Protein AF-A0A3L7TMA6-F1 (afdb_monomer)

Foldseek 3Di:
DDWDFLVRCVVPKDKPPADDQDDDPPFATFHGDGRWGFWFWAQKKWWFDQPQQDVVPVRGDDPDLQDHASSRTDIGGCVVVVHQKDKHAEQTKMKTWTPMKIFAAQQKKKDKAWDPVCVVQQKGWDFDIQKHRAITTGIIIIGRNHNGIDIDGGPGGTIIIIMDGHPDGDPATCVNVVHPCGHPDGRAGRDDPPGDGHDDPDDPDPPPPPPPPDDDDDDDDDDDDDDDDDDD

Structure (mmCIF, N/CA/C/O backbone):
data_AF-A0A3L7TMA6-F1
#
_entry.id   AF-A0A3L7TMA6-F1
#
loop_
_atom_site.group_PDB
_atom_site.id
_atom_site.type_symbol
_atom_site.label_atom_id
_atom_site.label_alt_id
_atom_site.label_comp_id
_atom_site.label_asym_id
_atom_site.label_entity_id
_atom_site.label_seq_id
_atom_site.pdbx_PDB_ins_code
_atom_site.Cartn_x
_atom_site.Cartn_y
_atom_site.Cartn_z
_atom_site.occupancy
_atom_site.B_iso_or_equiv
_atom_site.auth_seq_id
_atom_site.auth_comp_id
_atom_site.auth_asym_id
_atom_site.auth_atom_id
_atom_site.pdbx_PDB_model_num
ATOM 1 N N . MET A 1 1 ? 3.787 7.617 -22.048 1.00 66.31 1 MET A N 1
ATOM 2 C CA . MET A 1 1 ? 3.755 6.591 -20.988 1.00 66.31 1 MET A CA 1
ATOM 3 C C . MET A 1 1 ? 2.336 6.046 -20.910 1.00 66.31 1 MET A C 1
ATOM 5 O O . MET A 1 1 ? 1.486 6.721 -20.337 1.00 66.31 1 MET A O 1
ATOM 9 N N . PRO A 1 2 ? 2.026 4.934 -21.595 1.00 88.62 2 PRO A N 1
ATOM 10 C CA . PRO A 1 2 ? 0.697 4.343 -21.510 1.00 88.62 2 PRO A CA 1
ATOM 11 C C . PRO A 1 2 ? 0.470 3.745 -20.114 1.00 88.62 2 PRO A C 1
ATOM 13 O O . PRO A 1 2 ? 1.376 3.152 -19.524 1.00 88.62 2 PRO A O 1
ATOM 16 N N . VAL A 1 3 ? -0.740 3.932 -19.590 1.00 97.19 3 VAL A N 1
ATOM 17 C CA . VAL A 1 3 ? -1.237 3.237 -18.395 1.00 97.19 3 VAL A CA 1
ATOM 18 C C . VAL A 1 3 ? -1.652 1.829 -18.814 1.00 97.19 3 VAL A C 1
ATOM 20 O O . VAL A 1 3 ? -2.286 1.682 -19.859 1.00 97.19 3 VAL A O 1
ATOM 23 N N . LEU A 1 4 ? -1.295 0.808 -18.033 1.00 98.38 4 LEU A N 1
ATOM 24 C CA . LEU A 1 4 ? -1.685 -0.567 -18.352 1.00 98.38 4 LEU A CA 1
ATOM 25 C C . LEU A 1 4 ? -3.189 -0.789 -18.150 1.00 98.38 4 LEU A C 1
ATOM 27 O O . LEU A 1 4 ? -3.741 -0.401 -17.119 1.00 98.38 4 LEU A O 1
ATOM 31 N N . SER A 1 5 ? -3.834 -1.451 -19.112 1.00 98.06 5 SER A N 1
ATOM 32 C CA . SER A 1 5 ? -5.200 -1.966 -18.961 1.00 98.06 5 SER A CA 1
ATOM 33 C C . SER A 1 5 ? -5.248 -3.200 -18.058 1.00 98.06 5 SER A C 1
ATOM 35 O O . SER A 1 5 ? -4.233 -3.846 -17.798 1.00 98.06 5 SER A O 1
ATOM 37 N N . ASP A 1 6 ? -6.445 -3.581 -17.627 1.00 97.81 6 ASP A N 1
ATOM 38 C CA . ASP A 1 6 ? -6.714 -4.825 -16.902 1.00 97.81 6 ASP A CA 1
ATOM 39 C C . ASP A 1 6 ? -6.114 -6.079 -17.567 1.00 97.81 6 ASP A C 1
ATOM 41 O O . ASP A 1 6 ? -5.521 -6.913 -16.880 1.00 97.81 6 ASP A O 1
ATOM 45 N N . THR A 1 7 ? -6.223 -6.208 -18.892 1.00 97.69 7 THR A N 1
ATOM 46 C CA . THR A 1 7 ? -5.616 -7.305 -19.664 1.00 97.69 7 THR A CA 1
ATOM 47 C C . THR A 1 7 ? -4.092 -7.286 -19.578 1.00 97.69 7 THR A C 1
ATOM 49 O O . THR A 1 7 ? -3.483 -8.298 -19.243 1.00 97.69 7 THR A O 1
ATOM 52 N N . GLN A 1 8 ? -3.474 -6.120 -19.771 1.00 97.94 8 GLN A N 1
ATOM 53 C CA . GLN A 1 8 ? -2.023 -5.964 -19.674 1.00 97.94 8 GLN A CA 1
ATOM 54 C C . GLN A 1 8 ? -1.510 -6.205 -18.252 1.00 97.94 8 GLN A C 1
ATOM 56 O O . GLN A 1 8 ? -0.442 -6.783 -18.086 1.00 97.94 8 GLN A O 1
ATOM 61 N N . ILE A 1 9 ? -2.256 -5.801 -17.220 1.00 98.44 9 ILE A N 1
ATOM 62 C CA . ILE A 1 9 ? -1.895 -6.065 -15.820 1.00 98.44 9 ILE A CA 1
ATOM 63 C C . ILE A 1 9 ? -1.846 -7.574 -15.565 1.00 98.44 9 ILE A C 1
ATOM 65 O O . ILE A 1 9 ? -0.882 -8.048 -14.973 1.00 98.44 9 ILE A O 1
ATOM 69 N N . ARG A 1 10 ? -2.843 -8.331 -16.044 1.00 97.81 10 ARG A N 1
ATOM 70 C CA . ARG A 1 10 ? -2.888 -9.800 -15.902 1.00 97.81 10 ARG A CA 1
ATOM 71 C C . ARG A 1 10 ? -1.720 -10.501 -16.594 1.00 97.81 10 ARG A C 1
ATOM 73 O O . ARG A 1 10 ? -1.266 -11.530 -16.111 1.00 97.81 10 ARG A O 1
ATOM 80 N N . GLU A 1 11 ? -1.291 -9.977 -17.736 1.00 97.69 11 GLU A N 1
ATOM 81 C CA . GLU A 1 11 ? -0.252 -10.588 -18.567 1.00 97.69 11 GLU A CA 1
ATOM 82 C C . GLU A 1 11 ? 1.164 -10.206 -18.126 1.00 97.69 11 GLU A C 1
ATOM 84 O O . GLU A 1 11 ? 2.067 -11.040 -18.166 1.00 97.69 11 GLU A O 1
ATOM 89 N N . LEU A 1 12 ? 1.372 -8.944 -17.740 1.00 97.69 12 LEU A N 1
ATOM 90 C CA . LEU A 1 12 ? 2.706 -8.369 -17.565 1.00 97.69 12 LEU A CA 1
ATOM 91 C C . LEU A 1 12 ? 3.129 -8.256 -16.102 1.00 97.69 12 LEU A C 1
ATOM 93 O O . LEU A 1 12 ? 4.324 -8.307 -15.821 1.00 97.69 12 LEU A O 1
ATOM 97 N N . VAL A 1 13 ? 2.189 -8.063 -15.173 1.00 98.19 13 VAL A N 1
ATOM 98 C CA . VAL A 1 13 ? 2.512 -7.802 -13.765 1.00 98.19 13 VAL A CA 1
ATOM 99 C C . VAL A 1 13 ? 2.236 -9.046 -12.937 1.00 98.19 13 VAL A C 1
ATOM 101 O O . VAL A 1 13 ? 1.105 -9.519 -12.846 1.00 98.19 13 VAL A O 1
ATOM 104 N N . HIS A 1 14 ? 3.270 -9.556 -12.276 1.00 98.19 14 HIS A N 1
ATOM 105 C CA . HIS A 1 14 ? 3.107 -10.674 -11.360 1.00 98.19 14 HIS A CA 1
ATOM 106 C C . HIS A 1 14 ? 2.600 -10.165 -10.005 1.00 98.19 14 HIS A C 1
ATOM 108 O O . HIS A 1 14 ? 3.276 -9.381 -9.336 1.00 98.19 14 HIS A O 1
ATOM 114 N N . ILE A 1 15 ? 1.398 -10.597 -9.621 1.00 98.38 15 ILE A N 1
ATOM 115 C CA . ILE A 1 15 ? 0.745 -10.255 -8.354 1.00 98.38 15 ILE A CA 1
ATOM 116 C C . ILE A 1 15 ? 0.245 -11.551 -7.722 1.00 98.38 15 ILE A C 1
ATOM 118 O O . ILE A 1 15 ? -0.531 -12.274 -8.347 1.00 98.38 15 ILE A O 1
ATOM 122 N N . GLU A 1 16 ? 0.647 -11.834 -6.486 1.00 97.62 16 GLU A N 1
ATOM 123 C CA . GLU A 1 16 ? 0.273 -13.062 -5.786 1.00 97.62 16 GLU A CA 1
ATOM 124 C C . GLU A 1 16 ? -0.195 -12.780 -4.348 1.00 97.62 16 GLU A C 1
ATOM 126 O O . GLU A 1 16 ? 0.561 -12.211 -3.566 1.00 97.62 16 GLU A O 1
ATOM 131 N N . PRO A 1 17 ? -1.418 -13.183 -3.954 1.00 97.81 17 PRO A N 1
ATOM 132 C CA . PRO A 1 17 ? -2.457 -13.787 -4.791 1.00 97.81 17 PRO A CA 1
ATOM 133 C C . PRO A 1 17 ? -3.155 -12.758 -5.699 1.00 97.81 17 PRO A C 1
ATOM 135 O O . PRO A 1 17 ? -3.597 -11.705 -5.234 1.00 97.81 17 PRO A O 1
ATOM 138 N N . PHE A 1 18 ? -3.333 -13.098 -6.981 1.00 98.25 18 PHE A N 1
ATOM 139 C CA . PHE A 1 18 ? -4.094 -12.283 -7.931 1.00 98.25 18 PHE A CA 1
ATOM 140 C C . PHE A 1 18 ? -5.603 -12.413 -7.682 1.00 98.25 18 PHE A C 1
ATOM 142 O O . PHE A 1 18 ? -6.144 -13.519 -7.657 1.00 98.25 18 PHE A O 1
ATOM 149 N N . ALA A 1 19 ? -6.311 -11.292 -7.558 1.00 97.69 19 ALA A N 1
ATOM 150 C CA . ALA A 1 19 ? -7.757 -11.259 -7.362 1.00 97.69 19 ALA A CA 1
ATOM 151 C C . ALA A 1 19 ? -8.486 -10.633 -8.560 1.00 97.69 19 ALA A C 1
ATOM 153 O O . ALA A 1 19 ? -8.136 -9.554 -9.047 1.00 97.69 19 ALA A O 1
ATOM 154 N N . ALA A 1 20 ? -9.566 -11.281 -8.998 1.00 96.12 20 ALA A N 1
ATOM 155 C CA . ALA A 1 20 ? -10.541 -10.660 -9.885 1.00 96.12 20 ALA A CA 1
ATOM 156 C C . ALA A 1 20 ? -11.369 -9.607 -9.125 1.00 96.12 20 ALA A C 1
ATOM 158 O O . ALA A 1 20 ? -11.636 -9.748 -7.925 1.00 96.12 20 ALA A O 1
ATOM 159 N N . ASN A 1 21 ? -11.802 -8.558 -9.825 1.00 92.38 21 ASN A N 1
ATOM 160 C CA . ASN A 1 21 ? -12.712 -7.556 -9.273 1.00 92.38 21 ASN A CA 1
ATOM 161 C C . ASN A 1 21 ? -14.160 -8.055 -9.329 1.00 92.38 21 ASN A C 1
ATOM 163 O O . ASN A 1 21 ? -14.943 -7.719 -10.216 1.00 92.38 21 ASN A O 1
ATOM 167 N N . GLU A 1 22 ? -14.482 -8.914 -8.371 1.00 91.56 22 GLU A N 1
ATOM 168 C CA . GLU A 1 22 ? -15.816 -9.457 -8.160 1.00 91.56 22 GLU A CA 1
ATOM 169 C C . GLU A 1 22 ? -16.553 -8.646 -7.094 1.00 91.56 22 GLU A C 1
ATOM 171 O O . GLU A 1 22 ? -15.964 -8.172 -6.117 1.00 91.56 22 GLU A O 1
ATOM 176 N N . LYS A 1 23 ? -17.873 -8.503 -7.257 1.00 87.94 23 LYS A N 1
ATOM 177 C CA . LYS A 1 23 ? -18.708 -7.849 -6.248 1.00 87.94 23 LYS A CA 1
ATOM 178 C C . LYS A 1 23 ? -18.781 -8.724 -5.002 1.00 87.94 23 LYS A C 1
ATOM 180 O O . LYS A 1 23 ? -19.274 -9.845 -5.057 1.00 87.94 23 LYS A O 1
ATOM 185 N N . ARG A 1 24 ? -18.353 -8.165 -3.873 1.00 94.38 24 ARG A N 1
ATOM 186 C CA . ARG A 1 24 ? -18.413 -8.792 -2.550 1.00 94.38 24 ARG A CA 1
ATOM 187 C C . ARG A 1 24 ? -19.283 -7.910 -1.654 1.00 94.38 24 ARG A C 1
ATOM 189 O O . ARG A 1 24 ? -18.785 -6.905 -1.149 1.00 94.38 24 ARG A O 1
ATOM 196 N N . PRO A 1 25 ? -20.597 -8.185 -1.537 1.00 93.69 25 PRO A N 1
ATOM 197 C CA . PRO A 1 25 ? -21.487 -7.379 -0.707 1.00 93.69 25 PRO A CA 1
ATOM 198 C C . PRO A 1 25 ? -20.953 -7.268 0.725 1.00 93.69 25 PRO A C 1
ATOM 200 O O . PRO A 1 25 ? -20.625 -8.277 1.337 1.00 93.69 25 PRO A O 1
ATOM 203 N N . GLY A 1 26 ? -20.863 -6.041 1.241 1.00 94.69 26 GLY A N 1
ATOM 204 C CA . GLY A 1 26 ? -20.372 -5.767 2.594 1.00 94.69 26 GLY A CA 1
ATOM 205 C C . GLY A 1 26 ? -18.863 -5.532 2.725 1.00 94.69 26 GLY A C 1
ATOM 206 O O . GLY A 1 26 ? -18.461 -5.057 3.776 1.00 94.69 26 GLY A O 1
ATOM 207 N N . ALA A 1 27 ? -18.060 -5.774 1.682 1.00 96.19 27 ALA A N 1
ATOM 208 C CA . ALA A 1 27 ? -16.611 -5.554 1.709 1.00 96.19 27 ALA A CA 1
ATOM 209 C C . ALA A 1 27 ? -16.177 -4.392 0.801 1.00 96.19 27 ALA A C 1
ATOM 211 O O . ALA A 1 27 ? -16.765 -4.144 -0.262 1.00 96.19 27 ALA A O 1
ATOM 212 N N . VAL A 1 28 ? -15.101 -3.701 1.176 1.00 96.75 28 VAL A N 1
ATOM 213 C CA . VAL A 1 28 ? -14.442 -2.712 0.319 1.00 96.75 28 VAL A CA 1
ATOM 214 C C . VAL A 1 28 ? -13.771 -3.427 -0.862 1.00 96.75 28 VAL A C 1
ATOM 216 O O . VAL A 1 28 ? -12.990 -4.364 -0.690 1.00 96.75 28 VAL A O 1
ATOM 219 N N . SER A 1 29 ? -14.086 -2.986 -2.087 1.00 97.00 29 SER A N 1
ATOM 220 C CA . SER A 1 29 ? -13.698 -3.673 -3.329 1.00 97.00 29 SER A CA 1
ATOM 221 C C . SER A 1 29 ? -12.185 -3.846 -3.486 1.00 97.00 29 SER A C 1
ATOM 223 O O . SER A 1 29 ? -11.419 -2.939 -3.165 1.00 97.00 29 SER A O 1
ATOM 225 N N . PHE A 1 30 ? -11.764 -4.975 -4.055 1.00 98.00 30 PHE A N 1
ATOM 226 C CA . PHE A 1 30 ? -10.366 -5.271 -4.368 1.00 98.00 30 PHE A CA 1
ATOM 227 C C . PHE A 1 30 ? -10.226 -6.137 -5.627 1.00 98.00 30 PHE A C 1
ATOM 229 O O . PHE A 1 30 ? -11.202 -6.761 -6.064 1.00 98.00 30 PHE A O 1
ATOM 236 N N . GLY A 1 31 ? -9.004 -6.221 -6.156 1.00 98.25 31 GLY A N 1
ATOM 237 C CA . GLY A 1 31 ? -8.653 -6.939 -7.377 1.00 98.25 31 GLY A CA 1
ATOM 238 C C . GLY A 1 31 ? -8.482 -6.031 -8.597 1.00 98.25 31 GLY A C 1
ATOM 239 O O . GLY A 1 31 ? -8.524 -4.803 -8.511 1.00 98.25 31 GLY A O 1
ATOM 240 N N . VAL A 1 32 ? -8.272 -6.647 -9.758 1.00 98.12 32 VAL A N 1
ATOM 241 C CA . VAL A 1 32 ? -7.985 -5.927 -11.009 1.00 98.12 32 VAL A CA 1
ATOM 242 C C . VAL A 1 32 ? -9.180 -5.114 -11.532 1.00 98.12 32 VAL A C 1
ATOM 244 O O . VAL A 1 32 ? -10.247 -5.645 -11.831 1.00 98.12 32 VAL A O 1
ATOM 247 N N . SER A 1 33 ? -8.984 -3.808 -11.669 1.00 95.44 33 SER A N 1
ATOM 248 C CA . SER A 1 33 ? -9.897 -2.839 -12.285 1.00 95.44 33 SER A CA 1
ATOM 249 C C . SER A 1 33 ? -9.447 -2.492 -13.711 1.00 95.44 33 SER A C 1
ATOM 251 O O . SER A 1 33 ? -8.374 -2.911 -14.133 1.00 95.44 33 SER A O 1
ATOM 253 N N . SER A 1 34 ? -10.225 -1.683 -14.438 1.00 96.25 34 SER A N 1
ATOM 254 C CA . SER A 1 34 ? -9.976 -1.358 -15.853 1.00 96.25 34 SER A CA 1
ATOM 255 C C . SER A 1 34 ? -8.561 -0.852 -16.177 1.00 96.25 34 SER A C 1
ATOM 257 O O . SER A 1 34 ? -8.060 -1.163 -17.251 1.00 96.25 34 SER A O 1
ATOM 259 N N . TYR A 1 35 ? -7.929 -0.084 -15.279 1.00 97.25 35 TYR A N 1
ATOM 260 C CA . TYR A 1 35 ? -6.594 0.515 -15.480 1.00 97.25 35 TYR A CA 1
ATOM 261 C C . TYR A 1 35 ? -5.741 0.515 -14.201 1.00 97.25 35 TYR A C 1
ATOM 263 O O . TYR A 1 35 ? -4.924 1.406 -13.964 1.00 97.25 35 TYR A O 1
ATOM 271 N N . GLY A 1 36 ? -5.967 -0.460 -13.326 1.00 97.62 36 GLY A N 1
ATOM 272 C CA . GLY A 1 36 ? -5.253 -0.542 -12.058 1.00 97.62 36 GLY A CA 1
ATOM 273 C C . GLY A 1 36 ? -5.639 -1.772 -11.261 1.00 97.62 36 GLY A C 1
ATOM 274 O O . GLY A 1 36 ? -6.588 -2.472 -11.607 1.00 97.62 36 GLY A O 1
ATOM 275 N N . TYR A 1 37 ? -4.933 -2.030 -10.172 1.00 98.56 37 TYR A N 1
ATOM 276 C CA . TYR A 1 37 ? -5.175 -3.175 -9.304 1.00 98.56 37 TYR A CA 1
ATOM 277 C C . TYR A 1 37 ? -5.425 -2.709 -7.873 1.00 98.56 37 TYR A C 1
ATOM 279 O O . TYR A 1 37 ? -4.556 -2.099 -7.255 1.00 98.56 37 TYR A O 1
ATOM 287 N N . ASP A 1 38 ? -6.607 -2.996 -7.336 1.00 98.31 38 ASP A N 1
ATOM 288 C CA . ASP A 1 38 ? -6.944 -2.676 -5.954 1.00 98.31 38 ASP A CA 1
ATOM 289 C C . ASP A 1 38 ? -6.317 -3.721 -5.013 1.00 98.31 38 ASP A C 1
ATOM 291 O O . ASP A 1 38 ? -6.750 -4.876 -4.988 1.00 98.31 38 ASP A O 1
ATOM 295 N N . VAL A 1 39 ? -5.314 -3.317 -4.232 1.00 98.25 39 VAL A N 1
ATOM 296 C CA . VAL A 1 39 ? -4.638 -4.175 -3.245 1.00 98.25 39 VAL A CA 1
ATOM 297 C C . VAL A 1 39 ? -5.413 -4.233 -1.934 1.00 98.25 39 VAL A C 1
ATOM 299 O O . VAL A 1 39 ? -6.112 -3.279 -1.564 1.00 98.25 39 VAL A O 1
ATOM 302 N N . ARG A 1 40 ? -5.264 -5.340 -1.207 1.00 98.25 40 ARG A N 1
ATOM 303 C CA . ARG A 1 40 ? -5.821 -5.511 0.137 1.00 98.25 40 ARG A CA 1
ATOM 304 C C . ARG A 1 40 ? -4.791 -5.179 1.199 1.00 98.25 40 ARG A C 1
ATOM 306 O O . ARG A 1 40 ? -3.602 -5.396 0.988 1.00 98.25 40 ARG A O 1
ATOM 313 N N . VAL A 1 41 ? -5.249 -4.729 2.361 1.00 98.12 41 VAL A N 1
ATOM 314 C CA . VAL A 1 41 ? -4.396 -4.625 3.553 1.00 98.12 41 VAL A CA 1
ATOM 315 C C . VAL A 1 41 ? -4.355 -5.963 4.297 1.00 98.12 41 VAL A C 1
ATOM 317 O O . VAL A 1 41 ? -5.374 -6.640 4.417 1.00 98.12 41 VAL A O 1
ATOM 320 N N . GLY A 1 42 ? -3.177 -6.369 4.762 1.00 97.50 42 GLY A N 1
ATOM 321 C CA . GLY A 1 42 ? -2.960 -7.586 5.540 1.00 97.50 42 GLY A CA 1
ATOM 322 C C . GLY A 1 42 ? -3.523 -7.505 6.961 1.00 97.50 42 GLY A C 1
ATOM 323 O O . GLY A 1 42 ? -4.216 -6.559 7.333 1.00 97.50 42 GLY A O 1
ATOM 324 N N . THR A 1 43 ? -3.230 -8.522 7.773 1.00 97.56 43 THR A N 1
ATOM 325 C CA . THR A 1 43 ? -3.805 -8.651 9.121 1.00 97.56 43 THR A CA 1
ATOM 326 C C . THR A 1 43 ? -2.984 -7.981 10.218 1.00 97.56 43 THR A C 1
ATOM 328 O O . THR A 1 43 ? -3.542 -7.675 11.275 1.00 97.56 43 THR A O 1
ATOM 331 N N . LYS A 1 44 ? -1.685 -7.755 9.973 1.00 96.94 44 LYS A N 1
ATOM 332 C CA . LYS A 1 44 ? -0.732 -7.175 10.924 1.00 96.94 44 LYS A CA 1
ATOM 333 C C . LYS A 1 44 ? -0.621 -5.665 10.721 1.00 96.94 44 LYS A C 1
ATOM 335 O O . LYS A 1 44 ? -0.263 -5.196 9.643 1.00 96.94 44 LYS A O 1
ATOM 340 N N . PHE A 1 45 ? -0.870 -4.925 11.793 1.00 96.56 45 PHE A N 1
ATOM 341 C CA . PHE A 1 45 ? -0.806 -3.471 11.846 1.00 96.56 45 PHE A CA 1
ATOM 342 C C . PHE A 1 45 ? 0.157 -3.032 12.945 1.00 96.56 45 PHE A C 1
ATOM 344 O O . PHE A 1 45 ? 0.191 -3.623 14.023 1.00 96.56 45 PHE A O 1
ATOM 351 N N . LYS A 1 46 ? 0.902 -1.960 12.698 1.00 94.50 46 LYS A N 1
ATOM 352 C CA . LYS A 1 46 ? 1.674 -1.230 13.705 1.00 94.50 46 LYS A CA 1
ATOM 353 C C . LYS A 1 46 ? 1.061 0.160 13.847 1.00 94.50 46 LYS A C 1
ATOM 355 O O . LYS A 1 46 ? 1.249 1.008 12.978 1.00 94.50 46 LYS A O 1
ATOM 360 N N . VAL A 1 47 ? 0.288 0.377 14.909 1.00 92.62 47 VAL A N 1
ATOM 361 C CA . VAL A 1 47 ? -0.406 1.649 15.173 1.00 92.62 47 VAL A CA 1
ATOM 362 C C . VAL A 1 47 ? 0.495 2.540 16.018 1.00 92.62 47 VAL A C 1
ATOM 364 O O . VAL A 1 47 ? 0.978 2.089 17.056 1.00 92.62 47 VAL A O 1
ATOM 367 N N . PHE A 1 48 ? 0.713 3.788 15.599 1.00 85.62 48 PHE A N 1
ATOM 368 C CA . PHE A 1 48 ? 1.508 4.735 16.381 1.00 85.62 48 PHE A CA 1
ATOM 369 C C . PHE A 1 48 ? 0.814 5.075 17.695 1.00 85.62 48 PHE A C 1
ATOM 371 O O . PHE A 1 48 ? -0.381 5.396 17.728 1.00 85.62 48 PHE A O 1
ATOM 378 N N . THR A 1 49 ? 1.574 5.023 18.787 1.00 74.62 49 THR A N 1
ATOM 379 C CA . THR A 1 49 ? 1.069 5.387 20.110 1.00 74.62 49 THR A CA 1
ATOM 380 C C . THR A 1 49 ? 2.080 6.245 20.852 1.00 74.62 49 THR A C 1
ATOM 382 O O . THR A 1 49 ? 3.283 6.037 20.749 1.00 74.62 49 THR A O 1
ATOM 385 N N . ASN A 1 50 ? 1.573 7.149 21.685 1.00 66.31 50 ASN A N 1
ATOM 386 C CA . ASN A 1 50 ? 2.395 7.925 22.612 1.00 66.31 50 ASN A CA 1
ATOM 387 C C . ASN A 1 50 ? 2.678 7.166 23.925 1.00 66.31 50 ASN A C 1
ATOM 389 O O . ASN A 1 50 ? 3.182 7.762 24.872 1.00 66.31 50 ASN A O 1
ATOM 393 N N . ALA A 1 51 ? 2.292 5.887 24.032 1.00 55.84 51 ALA A N 1
ATOM 394 C CA . ALA A 1 51 ? 2.305 5.153 25.299 1.00 55.84 51 ALA A CA 1
ATOM 395 C C . ALA A 1 51 ? 3.716 4.766 25.767 1.00 55.84 51 ALA A C 1
ATOM 397 O O . ALA A 1 51 ? 3.915 4.477 26.947 1.00 55.84 51 ALA A O 1
ATOM 398 N N . THR A 1 52 ? 4.699 4.780 24.871 1.00 53.09 52 THR A N 1
ATOM 399 C CA . THR A 1 52 ? 6.045 4.282 25.149 1.00 53.09 52 THR A CA 1
ATOM 400 C C . THR A 1 52 ? 6.989 5.462 25.317 1.00 53.09 52 THR A C 1
ATOM 402 O O . THR A 1 52 ? 7.537 6.021 24.372 1.00 53.09 52 THR A O 1
ATOM 405 N N . LEU A 1 53 ? 7.118 5.886 26.573 1.00 49.06 53 LEU A N 1
ATOM 406 C CA . LEU A 1 53 ? 8.074 6.888 27.026 1.00 49.06 53 LEU A CA 1
ATOM 407 C C . LEU A 1 53 ? 9.481 6.278 26.988 1.00 49.06 53 LEU A C 1
ATOM 409 O O . LEU A 1 53 ? 9.980 5.794 28.005 1.00 49.06 53 LEU A O 1
ATOM 413 N N . THR A 1 54 ? 10.143 6.261 25.832 1.00 46.62 54 THR A N 1
ATOM 414 C CA . THR A 1 54 ? 11.570 5.938 25.808 1.00 46.62 54 THR A CA 1
ATOM 415 C C . THR A 1 54 ? 12.342 7.037 26.544 1.00 46.62 54 THR A C 1
ATOM 417 O O . THR A 1 54 ? 12.312 8.215 26.186 1.00 46.62 54 THR A O 1
ATOM 420 N N . ILE A 1 55 ? 13.052 6.630 27.601 1.00 45.59 55 ILE A N 1
ATOM 421 C CA . ILE A 1 55 ? 13.849 7.472 28.516 1.00 45.59 55 ILE A CA 1
ATOM 422 C C . ILE A 1 55 ? 14.910 8.312 27.764 1.00 45.59 55 ILE A C 1
ATOM 424 O O . ILE A 1 55 ? 15.381 9.324 28.274 1.00 45.59 55 ILE A O 1
ATOM 428 N N . ALA A 1 56 ? 15.268 7.928 26.533 1.00 50.16 56 ALA A N 1
ATOM 429 C CA . ALA A 1 56 ? 16.307 8.571 25.730 1.00 50.16 56 ALA A CA 1
ATOM 430 C C . ALA A 1 56 ? 15.939 9.974 25.202 1.00 50.16 56 ALA A C 1
ATOM 432 O O . ALA A 1 56 ? 16.839 10.764 24.927 1.00 50.16 56 ALA A O 1
ATOM 433 N N . SER A 1 57 ? 14.648 10.311 25.089 1.00 49.91 57 SER A N 1
ATOM 434 C CA . SER A 1 57 ? 14.185 11.546 24.424 1.00 49.91 57 SER A CA 1
ATOM 435 C C . SER A 1 57 ? 13.605 12.599 25.378 1.00 49.91 57 SER A C 1
ATOM 437 O O . SER A 1 57 ? 12.867 13.485 24.953 1.00 49.91 57 SER A O 1
ATOM 439 N N . GLY A 1 58 ? 13.901 12.524 26.681 1.00 47.75 58 GLY A N 1
ATOM 440 C CA . GLY A 1 58 ? 13.451 13.544 27.640 1.00 47.75 58 GLY A CA 1
ATOM 441 C C . GLY A 1 58 ? 11.928 13.606 27.834 1.00 47.75 58 GLY A C 1
ATOM 442 O O . GLY A 1 58 ? 11.398 14.654 28.190 1.00 47.75 58 GLY A O 1
ATOM 443 N N . GLY A 1 59 ? 11.221 12.492 27.603 1.00 56.41 59 GLY A N 1
ATOM 444 C CA . GLY A 1 59 ? 9.791 12.337 27.902 1.00 56.41 59 GLY A CA 1
ATOM 445 C C . GLY A 1 59 ? 8.830 12.520 26.722 1.00 56.41 59 GLY A C 1
ATOM 446 O O . GLY A 1 59 ? 7.637 12.300 26.899 1.00 56.41 59 GLY A O 1
ATOM 447 N N . THR A 1 60 ? 9.315 12.865 25.523 1.00 60.38 60 THR A N 1
ATOM 448 C CA . THR A 1 60 ? 8.503 12.863 24.289 1.00 60.38 60 THR A CA 1
ATOM 449 C C . THR A 1 60 ? 9.090 11.864 23.300 1.00 60.38 60 THR A C 1
ATOM 451 O O . THR A 1 60 ? 10.251 11.995 22.925 1.00 60.38 60 THR A O 1
ATOM 454 N N . ALA A 1 61 ? 8.310 10.871 22.874 1.00 68.62 61 ALA A N 1
ATOM 455 C CA . ALA A 1 61 ? 8.722 9.969 21.804 1.00 68.62 61 ALA A CA 1
ATOM 456 C C . ALA A 1 61 ? 8.864 10.767 20.495 1.00 68.62 61 ALA A C 1
ATOM 458 O O . ALA A 1 61 ? 7.922 11.436 20.065 1.00 68.62 61 ALA A O 1
ATOM 459 N N . VAL A 1 62 ? 10.051 10.739 19.886 1.00 78.38 62 VAL A N 1
ATOM 460 C CA . VAL A 1 62 ? 10.349 11.454 18.637 1.00 78.38 62 VAL A CA 1
ATOM 461 C C . VAL A 1 62 ? 10.445 10.444 17.504 1.00 78.38 62 VAL A C 1
ATOM 463 O O . VAL A 1 62 ? 11.193 9.474 17.591 1.00 78.38 62 VAL A O 1
ATOM 466 N N . VAL A 1 63 ? 9.713 10.691 16.419 1.00 82.50 63 VAL A N 1
ATOM 467 C CA . VAL A 1 63 ? 9.814 9.890 15.197 1.00 82.50 63 VAL A CA 1
ATOM 468 C C . VAL A 1 63 ? 11.035 10.362 14.405 1.00 82.50 63 VAL A C 1
ATOM 470 O O . VAL A 1 63 ? 10.972 11.372 13.708 1.00 82.50 63 VAL A O 1
ATOM 473 N N . ASP A 1 64 ? 12.152 9.642 14.527 1.00 85.50 64 ASP A N 1
ATOM 474 C CA . ASP A 1 64 ? 13.390 9.907 13.786 1.00 85.50 64 ASP A CA 1
ATOM 475 C C . ASP A 1 64 ? 13.670 8.769 12.786 1.00 85.50 64 ASP A C 1
ATOM 477 O O . ASP A 1 64 ? 13.947 7.644 13.208 1.00 85.50 64 ASP A O 1
ATOM 481 N N . PRO A 1 65 ? 13.652 9.020 11.463 1.00 86.12 65 PRO A N 1
ATOM 482 C CA . PRO A 1 65 ? 13.952 7.992 10.465 1.00 86.12 65 PRO A CA 1
ATOM 483 C C . PRO A 1 65 ? 15.383 7.433 10.554 1.00 86.12 65 PRO A C 1
ATOM 485 O O . PRO A 1 65 ? 15.645 6.370 9.996 1.00 86.12 65 PRO A O 1
ATOM 488 N N . LYS A 1 66 ? 16.316 8.121 11.228 1.00 86.06 66 LYS A N 1
ATOM 489 C CA . LYS A 1 66 ? 17.695 7.651 11.452 1.00 86.06 66 LYS A CA 1
ATOM 490 C C . LYS A 1 66 ? 17.862 6.855 12.746 1.00 86.06 66 LYS A C 1
ATOM 492 O O . LYS A 1 66 ? 18.853 6.147 12.893 1.00 86.06 66 LYS A O 1
ATOM 497 N N . ASN A 1 67 ? 16.920 6.968 13.676 1.00 82.50 67 ASN A N 1
ATOM 498 C CA . ASN A 1 67 ? 16.950 6.282 14.963 1.00 82.50 67 ASN A CA 1
ATOM 499 C C . ASN A 1 67 ? 15.564 5.714 15.281 1.00 82.50 67 ASN A C 1
ATOM 501 O O . ASN A 1 67 ? 14.915 6.087 16.256 1.00 82.50 67 ASN A O 1
ATOM 505 N N . PHE A 1 68 ? 15.088 4.854 14.384 1.00 81.44 68 PHE A N 1
ATOM 506 C CA . PHE A 1 68 ? 13.721 4.369 14.406 1.00 81.44 68 PHE A CA 1
ATOM 507 C C . PHE A 1 68 ? 13.593 3.097 15.245 1.00 81.44 68 PHE A C 1
ATOM 509 O O . PHE A 1 68 ? 14.344 2.137 15.058 1.00 81.44 68 PHE A O 1
ATOM 516 N N . THR A 1 69 ? 12.619 3.064 16.150 1.00 77.12 69 THR A N 1
ATOM 517 C CA . THR A 1 69 ? 12.479 1.994 17.141 1.00 77.12 69 THR A CA 1
ATOM 518 C C . THR A 1 69 ? 11.064 1.404 17.150 1.00 77.12 69 THR A C 1
ATOM 520 O O . THR A 1 69 ? 10.074 2.069 16.845 1.00 77.12 69 THR A O 1
ATOM 523 N N . ASN A 1 70 ? 10.954 0.105 17.460 1.00 79.12 70 ASN A N 1
ATOM 524 C CA . ASN A 1 70 ? 9.667 -0.611 17.466 1.00 79.12 70 ASN A CA 1
ATOM 525 C C . ASN A 1 70 ? 8.740 -0.202 18.613 1.00 79.12 70 ASN A C 1
ATOM 527 O O . ASN A 1 70 ? 7.536 -0.424 18.521 1.00 79.12 70 ASN A O 1
ATOM 531 N N . ASP A 1 71 ? 9.286 0.362 19.686 1.00 79.19 71 ASP A N 1
ATOM 532 C CA . ASP A 1 71 ? 8.526 0.788 20.858 1.00 79.19 71 ASP A CA 1
ATOM 533 C C . ASP A 1 71 ? 7.560 1.936 20.532 1.00 79.19 71 ASP A C 1
ATOM 535 O O . ASP A 1 71 ? 6.603 2.127 21.264 1.00 79.19 71 ASP A O 1
ATOM 539 N N . LEU A 1 72 ? 7.710 2.633 19.401 1.00 81.19 72 LEU A N 1
ATOM 540 C CA . LEU A 1 72 ? 6.764 3.659 18.936 1.00 81.19 72 LEU A CA 1
ATOM 541 C C . LEU A 1 72 ? 5.373 3.106 18.561 1.00 81.19 72 LEU A C 1
ATOM 543 O O . LEU A 1 72 ? 4.442 3.875 18.297 1.00 81.19 72 LEU A O 1
ATOM 547 N N . PHE A 1 73 ? 5.216 1.780 18.528 1.00 85.50 73 PHE A N 1
ATOM 548 C CA . PHE A 1 73 ? 4.031 1.120 18.003 1.00 85.50 73 PHE A CA 1
ATOM 549 C C . P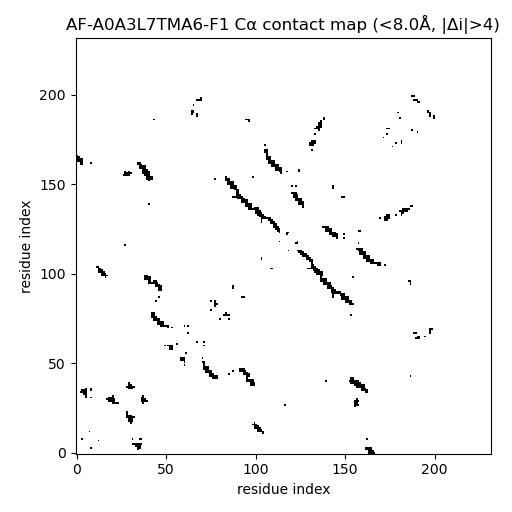HE A 1 73 ? 3.371 0.165 18.978 1.00 85.50 73 PHE A C 1
ATOM 551 O O . PHE A 1 73 ? 4.019 -0.583 19.707 1.00 85.50 73 PHE A O 1
ATOM 558 N N . LEU A 1 74 ? 2.052 0.084 18.850 1.00 89.44 74 LEU A N 1
ATOM 559 C CA . LEU A 1 74 ? 1.292 -1.086 19.245 1.00 89.44 74 LEU A CA 1
ATOM 560 C C . LEU A 1 74 ? 1.114 -1.983 18.017 1.00 89.44 74 LEU A C 1
ATOM 562 O O . LEU A 1 74 ? 0.450 -1.603 17.048 1.00 89.44 74 LEU A O 1
ATOM 566 N N . THR A 1 75 ? 1.702 -3.177 18.063 1.00 92.62 75 THR A N 1
ATOM 567 C CA . THR A 1 75 ? 1.461 -4.217 17.059 1.00 92.62 75 THR A CA 1
ATOM 568 C C . THR A 1 75 ? 0.107 -4.878 17.335 1.00 92.62 75 THR A C 1
ATOM 570 O O . THR A 1 75 ? -0.127 -5.394 18.427 1.00 92.62 75 THR A O 1
ATOM 573 N N . ILE A 1 76 ? -0.783 -4.890 16.343 1.00 94.44 76 ILE A N 1
ATOM 574 C CA . ILE A 1 76 ? -2.087 -5.561 16.393 1.00 94.44 76 ILE A CA 1
ATOM 575 C C . ILE A 1 76 ? -2.164 -6.544 15.227 1.00 94.44 76 ILE A C 1
ATOM 577 O O . ILE A 1 76 ? -1.976 -6.152 14.078 1.00 94.44 76 ILE A O 1
ATOM 581 N N . ASP A 1 77 ? -2.483 -7.805 15.514 1.00 96.75 77 ASP A N 1
ATOM 582 C CA . ASP A 1 77 ? -2.821 -8.794 14.491 1.00 96.75 77 ASP A CA 1
ATOM 583 C C . ASP A 1 77 ? -4.308 -9.155 14.580 1.00 96.75 77 ASP A C 1
ATOM 585 O O . ASP A 1 77 ? -4.801 -9.711 15.568 1.00 96.75 77 ASP A O 1
ATOM 589 N N . THR A 1 78 ? -5.043 -8.804 13.532 1.00 96.81 78 THR A N 1
ATOM 590 C CA . THR A 1 78 ? -6.478 -9.088 13.406 1.00 96.81 78 THR A CA 1
ATOM 591 C C . THR A 1 78 ? -6.764 -10.592 13.366 1.00 96.81 78 THR A C 1
ATOM 593 O O . THR A 1 78 ? -7.744 -11.035 13.967 1.00 96.81 78 THR A O 1
ATOM 596 N N . ALA A 1 79 ? -5.851 -11.400 12.810 1.00 94.81 79 ALA A N 1
ATOM 597 C CA . ALA A 1 79 ? -5.976 -12.858 12.805 1.00 94.81 79 ALA A CA 1
ATOM 598 C C . ALA A 1 79 ? -5.887 -13.456 14.220 1.00 94.81 79 ALA A C 1
ATOM 600 O O . ALA A 1 79 ? -6.590 -14.416 14.526 1.00 94.81 79 ALA A O 1
ATOM 601 N N . LEU A 1 80 ? -5.068 -12.868 15.101 1.00 95.38 80 LEU A N 1
ATOM 602 C CA . LEU A 1 80 ? -4.919 -13.324 16.490 1.00 95.38 80 LEU A CA 1
ATOM 603 C C . LEU A 1 80 ? -6.034 -12.813 17.405 1.00 95.38 80 LEU A C 1
ATOM 605 O O . LEU A 1 80 ? -6.420 -13.486 18.356 1.00 95.38 80 LEU A O 1
ATOM 609 N N . THR A 1 81 ? -6.556 -11.617 17.135 1.00 94.00 81 THR A N 1
ATOM 610 C CA . THR A 1 81 ? -7.627 -11.014 17.947 1.00 94.00 81 THR A CA 1
ATOM 611 C C . THR A 1 81 ? -9.030 -11.480 17.550 1.00 94.00 81 THR A C 1
ATOM 613 O O . THR A 1 81 ? -9.984 -11.187 18.272 1.00 94.00 81 THR A O 1
ATOM 616 N N . GLY A 1 82 ? -9.171 -12.175 16.415 1.00 92.69 82 GLY A N 1
ATOM 617 C CA . GLY A 1 82 ? -10.459 -12.612 15.869 1.00 92.69 82 GLY A CA 1
ATOM 618 C C . GLY A 1 82 ? -11.338 -11.464 15.363 1.00 92.69 82 GLY A C 1
ATOM 619 O O . GLY A 1 82 ? -12.542 -11.645 15.188 1.00 92.69 82 GLY A O 1
ATOM 620 N N . ARG A 1 83 ? -10.761 -10.273 15.167 1.00 94.75 83 ARG A N 1
ATOM 621 C CA . ARG A 1 83 ? -11.449 -9.098 14.616 1.00 94.75 83 ARG A CA 1
ATOM 622 C C . ARG A 1 83 ? -11.160 -8.994 13.127 1.00 94.75 83 ARG A C 1
ATOM 624 O O . ARG A 1 83 ? -10.111 -9.413 12.667 1.00 94.75 83 ARG A O 1
ATOM 631 N N . ASP A 1 84 ? -12.064 -8.375 12.389 1.00 96.38 84 ASP A N 1
ATOM 632 C CA . ASP A 1 84 ? -11.918 -8.072 10.962 1.00 96.38 84 ASP A CA 1
ATOM 633 C C . ASP A 1 84 ? -11.320 -6.679 10.704 1.00 96.38 84 ASP A C 1
ATOM 635 O O . ASP A 1 84 ? -10.997 -6.352 9.568 1.00 96.38 84 ASP A O 1
ATOM 639 N N . HIS A 1 85 ? -11.148 -5.847 11.736 1.00 98.06 85 HIS A N 1
ATOM 640 C CA . HIS A 1 85 ? -10.626 -4.488 11.604 1.00 98.06 85 HIS A CA 1
ATOM 641 C C . HIS A 1 85 ? -9.788 -4.040 12.801 1.00 98.06 85 HIS A C 1
ATOM 643 O O . HIS A 1 85 ? -9.922 -4.543 13.921 1.00 98.06 85 HIS A O 1
ATOM 649 N N . ILE A 1 86 ? -8.980 -3.007 12.562 1.00 97.50 86 ILE A N 1
ATOM 650 C CA . ILE A 1 86 ? -8.388 -2.173 13.611 1.00 97.50 86 ILE A CA 1
ATOM 651 C C . ILE A 1 86 ? -9.098 -0.821 13.694 1.00 97.50 86 ILE A C 1
ATOM 653 O O . ILE A 1 86 ? -9.824 -0.423 12.781 1.00 97.50 86 ILE A O 1
ATOM 657 N N . ILE A 1 87 ? -8.858 -0.102 14.789 1.00 96.69 87 ILE A N 1
ATOM 658 C CA . ILE A 1 87 ? -9.265 1.293 14.953 1.00 96.69 87 ILE A CA 1
ATOM 659 C C . ILE A 1 87 ? -7.998 2.144 15.018 1.00 96.69 87 ILE A C 1
ATOM 661 O O . ILE A 1 87 ? -7.196 1.977 15.936 1.00 96.69 87 ILE A O 1
ATOM 665 N N . ILE A 1 88 ? -7.834 3.058 14.063 1.00 96.50 88 ILE A N 1
ATOM 666 C CA . ILE A 1 88 ? -6.791 4.085 14.102 1.00 96.50 88 ILE A CA 1
ATOM 667 C C . ILE A 1 88 ? -7.341 5.280 14.895 1.00 96.50 88 ILE A C 1
ATOM 669 O O . ILE A 1 88 ? -8.412 5.791 14.544 1.00 96.50 88 ILE A O 1
ATOM 673 N N . PRO A 1 89 ? -6.656 5.738 15.960 1.00 95.50 89 PRO A N 1
ATOM 674 C CA . PRO A 1 89 ? -7.075 6.913 16.719 1.00 95.50 89 PRO A CA 1
ATOM 675 C C . PRO A 1 89 ? -7.189 8.179 15.849 1.00 95.50 89 PRO A C 1
ATOM 677 O O . PRO A 1 89 ? -6.601 8.234 14.765 1.00 95.50 89 PRO A O 1
ATOM 680 N N . PRO A 1 90 ? -7.919 9.207 16.314 1.00 94.81 90 PRO A N 1
ATOM 681 C CA . PRO A 1 90 ? -7.931 10.523 15.680 1.00 94.81 90 PRO A CA 1
ATOM 682 C C . PRO A 1 90 ? -6.523 11.072 15.440 1.00 94.81 90 PRO A C 1
ATOM 684 O O . PRO A 1 90 ? -5.680 10.977 16.334 1.00 94.81 90 PRO A O 1
ATOM 687 N N . ASN A 1 91 ? -6.292 11.695 14.281 1.00 92.88 91 ASN A N 1
ATOM 688 C CA . ASN A 1 91 ? -5.022 12.352 13.933 1.00 92.88 91 ASN A CA 1
ATOM 689 C C . ASN A 1 91 ? -3.776 11.464 14.138 1.00 92.88 91 ASN A C 1
ATOM 691 O O . ASN A 1 91 ? -2.712 11.953 14.516 1.00 92.88 91 ASN A O 1
ATOM 695 N N . SER A 1 92 ? -3.921 10.156 13.930 1.00 92.94 92 SER A N 1
ATOM 696 C CA . SER A 1 92 ? -2.853 9.161 14.053 1.00 92.94 92 SER A CA 1
ATOM 697 C C . SER A 1 92 ? -2.747 8.344 12.766 1.00 92.94 92 SER A C 1
ATOM 699 O O . SER A 1 92 ? -3.532 8.518 11.832 1.00 92.94 92 SER A O 1
ATOM 701 N N . PHE A 1 93 ? -1.774 7.444 12.701 1.00 94.19 93 PHE A N 1
ATOM 702 C CA . PHE A 1 93 ? -1.561 6.581 11.551 1.00 94.19 93 PHE A CA 1
ATOM 703 C C . PHE A 1 93 ? -1.108 5.181 11.961 1.00 94.19 93 PHE A C 1
ATOM 705 O O . PHE A 1 93 ? -0.678 4.932 13.093 1.00 94.19 93 PHE A O 1
ATOM 712 N N . ALA A 1 94 ? -1.245 4.247 11.028 1.00 96.12 94 ALA A N 1
ATOM 713 C CA . ALA A 1 94 ? -0.788 2.878 11.171 1.00 96.12 94 ALA A CA 1
ATOM 714 C C . ALA A 1 94 ? 0.046 2.472 9.958 1.00 96.12 94 ALA A C 1
ATOM 716 O O . ALA A 1 94 ? -0.231 2.888 8.833 1.00 96.12 94 ALA A O 1
ATOM 717 N N . LEU A 1 95 ? 1.039 1.622 10.194 1.00 96.56 95 LEU A N 1
ATOM 718 C CA . LEU A 1 95 ? 1.722 0.889 9.139 1.00 96.56 95 LEU A CA 1
ATOM 719 C C . LEU A 1 95 ? 1.090 -0.493 9.002 1.00 96.56 95 LEU A C 1
ATOM 721 O O . LEU A 1 95 ? 0.791 -1.154 9.999 1.00 96.56 95 LEU A O 1
ATOM 725 N N . ALA A 1 96 ? 0.913 -0.931 7.768 1.00 97.00 96 ALA A N 1
ATOM 726 C CA . ALA A 1 96 ? 0.490 -2.279 7.430 1.00 97.00 96 ALA A CA 1
ATOM 727 C C . ALA A 1 96 ? 1.214 -2.728 6.161 1.00 97.00 96 ALA A C 1
ATOM 729 O O . ALA A 1 96 ? 1.939 -1.955 5.542 1.00 97.00 96 ALA A O 1
ATOM 730 N N . GLU A 1 97 ? 1.028 -3.977 5.769 1.00 96.81 97 GLU A N 1
ATOM 731 C CA . GLU A 1 97 ? 1.496 -4.482 4.481 1.00 96.81 97 GLU A CA 1
ATOM 732 C C . GLU A 1 97 ? 0.318 -4.938 3.629 1.00 96.81 97 GLU A C 1
ATOM 734 O O . GLU A 1 97 ? -0.768 -5.192 4.153 1.00 96.81 97 GLU A O 1
ATOM 739 N N . THR A 1 98 ? 0.515 -5.066 2.321 1.00 97.69 98 THR A N 1
ATOM 740 C CA . THR A 1 98 ? -0.483 -5.686 1.452 1.00 97.69 98 THR A CA 1
ATOM 741 C C . THR A 1 98 ? -0.645 -7.182 1.726 1.00 97.69 98 THR A C 1
ATOM 743 O O . THR A 1 98 ? 0.256 -7.870 2.221 1.00 97.69 98 THR A O 1
ATOM 746 N N . VAL A 1 99 ? -1.807 -7.723 1.352 1.00 97.75 99 VAL A N 1
ATOM 747 C CA . VAL A 1 99 ? -1.956 -9.179 1.195 1.00 97.75 99 VAL A CA 1
ATOM 748 C C . VAL A 1 99 ? -1.111 -9.651 0.014 1.00 97.75 99 VAL A C 1
ATOM 750 O O . VAL A 1 99 ? -0.450 -10.683 0.104 1.00 97.75 99 VAL A O 1
ATOM 753 N N . GLU A 1 100 ? -1.127 -8.883 -1.073 1.00 98.00 100 GLU A N 1
ATOM 754 C CA . GLU A 1 100 ? -0.441 -9.196 -2.319 1.00 98.00 100 GLU A CA 1
ATOM 755 C C . GLU A 1 100 ? 1.067 -8.943 -2.255 1.00 98.00 100 GLU A C 1
ATOM 757 O O . GLU A 1 100 ? 1.513 -7.881 -1.821 1.00 98.00 100 GLU A O 1
ATOM 762 N N . THR A 1 101 ? 1.837 -9.884 -2.786 1.00 97.50 101 THR A N 1
ATOM 763 C CA . THR A 1 101 ? 3.214 -9.699 -3.242 1.00 97.50 101 THR A CA 1
ATOM 764 C C . THR A 1 101 ? 3.182 -9.249 -4.703 1.00 97.50 101 THR A C 1
ATOM 766 O O . THR A 1 101 ? 2.508 -9.871 -5.522 1.00 97.50 101 THR A O 1
ATOM 769 N N . ILE A 1 102 ? 3.892 -8.173 -5.045 1.00 97.81 102 ILE A N 1
ATOM 770 C CA . ILE A 1 102 ? 3.945 -7.615 -6.407 1.00 97.81 102 ILE A CA 1
ATOM 771 C C . ILE A 1 102 ? 5.380 -7.696 -6.914 1.00 97.81 102 ILE A C 1
ATOM 773 O O . ILE A 1 102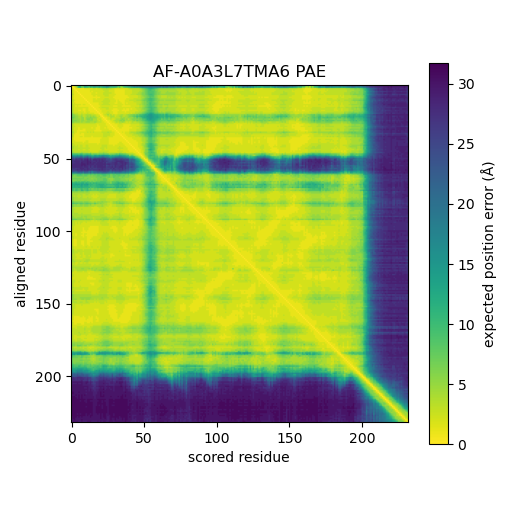 ? 6.300 -7.328 -6.187 1.00 97.81 102 ILE A O 1
ATOM 777 N N . HIS A 1 103 ? 5.579 -8.167 -8.148 1.00 98.06 103 HIS A N 1
ATOM 778 C CA . HIS A 1 103 ? 6.860 -8.069 -8.851 1.00 98.06 103 HIS A CA 1
ATOM 779 C C . HIS A 1 103 ? 6.685 -7.115 -10.033 1.00 98.06 103 HIS A C 1
ATOM 781 O O . HIS A 1 103 ? 5.929 -7.395 -10.969 1.00 98.06 103 HIS A O 1
ATOM 787 N N . VAL A 1 104 ? 7.373 -5.978 -9.983 1.00 98.12 104 VAL A N 1
ATOM 788 C CA . VAL A 1 104 ? 7.275 -4.924 -10.996 1.00 98.12 104 VAL A CA 1
ATOM 789 C C . VAL A 1 104 ? 8.251 -5.218 -12.140 1.00 98.12 104 VAL A C 1
ATOM 791 O O . VAL A 1 104 ? 9.446 -5.349 -11.884 1.00 98.12 104 VAL A O 1
ATOM 794 N N . PRO A 1 105 ? 7.809 -5.311 -13.405 1.00 97.81 105 PRO A N 1
ATOM 795 C CA . PRO A 1 105 ? 8.723 -5.518 -14.532 1.00 97.81 105 PRO A CA 1
ATOM 796 C C . PRO A 1 105 ? 9.704 -4.354 -14.746 1.00 97.81 105 PRO A C 1
ATOM 798 O O . PRO A 1 105 ? 9.446 -3.220 -14.347 1.00 97.81 105 PRO A O 1
ATOM 801 N N . ARG A 1 106 ? 10.825 -4.614 -15.433 1.00 97.69 106 ARG A N 1
ATOM 802 C CA . ARG A 1 106 ? 11.898 -3.623 -15.667 1.00 97.69 106 ARG A CA 1
ATOM 803 C C . ARG A 1 106 ? 11.471 -2.401 -16.492 1.00 97.69 106 ARG A C 1
ATOM 805 O O . ARG A 1 106 ? 12.112 -1.352 -16.438 1.00 97.69 106 ARG A O 1
ATOM 812 N N . ASP A 1 107 ? 10.416 -2.526 -17.282 1.00 97.38 107 ASP A N 1
ATOM 813 C CA . ASP A 1 107 ? 9.865 -1.452 -18.107 1.00 97.38 107 ASP A CA 1
ATOM 814 C C . ASP A 1 107 ? 8.621 -0.797 -17.486 1.00 97.38 107 ASP A C 1
ATOM 816 O O . ASP A 1 107 ? 7.940 -0.032 -18.168 1.00 97.38 107 ASP A O 1
ATOM 820 N N . ILE A 1 108 ? 8.305 -1.070 -16.215 1.00 98.19 108 ILE A N 1
ATOM 821 C CA . ILE A 1 108 ? 7.100 -0.571 -15.544 1.00 98.19 108 ILE A CA 1
ATOM 822 C C . ILE A 1 108 ? 7.459 0.138 -14.235 1.00 98.19 108 ILE A C 1
ATOM 824 O O . ILE A 1 108 ? 8.327 -0.290 -13.483 1.00 98.19 108 ILE A O 1
ATOM 828 N N . LEU A 1 109 ? 6.747 1.228 -13.957 1.00 97.94 109 LEU A N 1
ATOM 829 C CA . LEU A 1 109 ? 6.681 1.878 -12.649 1.00 97.94 109 LEU A CA 1
ATOM 830 C C . LEU A 1 109 ? 5.264 1.700 -12.097 1.00 97.94 109 LEU A C 1
ATOM 832 O O . LEU A 1 109 ? 4.301 1.915 -12.838 1.00 97.94 109 LEU A O 1
ATOM 836 N N . ALA A 1 110 ? 5.114 1.366 -10.815 1.00 98.19 110 ALA A N 1
ATOM 837 C CA . ALA A 1 110 ? 3.802 1.386 -10.167 1.00 98.19 110 ALA A CA 1
ATOM 838 C C . ALA A 1 110 ? 3.668 2.600 -9.241 1.00 98.19 110 ALA A C 1
ATOM 840 O O . ALA A 1 110 ? 4.551 2.872 -8.429 1.00 98.19 110 ALA A O 1
ATOM 841 N N . ILE A 1 111 ? 2.549 3.313 -9.338 1.00 97.88 111 ILE A N 1
ATOM 842 C CA . ILE A 1 111 ? 2.157 4.344 -8.373 1.00 97.88 111 ILE A CA 1
ATOM 843 C C . ILE A 1 111 ? 0.933 3.866 -7.604 1.00 97.88 111 ILE A C 1
ATOM 845 O O . ILE A 1 111 ? 0.062 3.197 -8.156 1.00 97.88 111 ILE A O 1
ATOM 849 N N . CYS A 1 112 ? 0.859 4.223 -6.332 1.00 97.50 112 CYS A N 1
ATOM 850 C CA . CYS A 1 112 ? -0.239 3.836 -5.467 1.00 97.50 112 CYS A CA 1
ATOM 851 C C . CYS A 1 112 ? -1.103 5.054 -5.153 1.00 97.50 112 CYS A C 1
ATOM 853 O O . CYS A 1 112 ? -0.591 6.124 -4.825 1.00 97.50 112 CYS A O 1
ATOM 855 N N . VAL A 1 113 ? -2.418 4.884 -5.230 1.00 97.19 113 VAL A N 1
ATOM 856 C CA . VAL A 1 113 ? -3.405 5.908 -4.884 1.00 97.19 113 VAL A CA 1
ATOM 857 C C . VAL A 1 113 ? -4.425 5.350 -3.895 1.00 97.19 113 VAL A C 1
ATOM 859 O O . VAL A 1 113 ? -4.750 4.162 -3.907 1.00 97.19 113 VAL A O 1
ATOM 862 N N . GLY A 1 114 ? -4.946 6.206 -3.017 1.00 96.38 114 GLY A N 1
ATOM 863 C CA . GLY A 1 114 ? -5.984 5.815 -2.064 1.00 96.38 114 GLY A CA 1
ATOM 864 C C . GLY A 1 114 ? -7.311 5.475 -2.748 1.00 96.38 114 GLY A C 1
ATOM 865 O O . GLY A 1 114 ? -7.654 6.017 -3.801 1.00 96.38 114 GLY A O 1
ATOM 866 N N . LYS A 1 115 ? -8.107 4.598 -2.128 1.00 95.88 115 LYS A N 1
ATOM 867 C CA . LYS A 1 115 ? -9.460 4.293 -2.614 1.00 95.88 115 LYS A CA 1
ATOM 868 C C . LYS A 1 115 ? -10.453 5.373 -2.209 1.00 95.88 115 LYS A C 1
ATOM 870 O O . LYS A 1 115 ? -10.455 5.851 -1.078 1.00 95.88 115 LYS A O 1
ATOM 875 N N . SER A 1 116 ? -11.389 5.673 -3.110 1.00 96.44 116 SER A N 1
ATOM 876 C CA . SER A 1 116 ? -12.392 6.720 -2.875 1.00 96.44 116 SER A CA 1
ATOM 877 C C . SER A 1 116 ? -13.276 6.474 -1.642 1.00 96.44 116 SER A C 1
ATOM 879 O O . SER A 1 116 ? -13.722 7.435 -1.023 1.00 96.44 116 SER A O 1
ATOM 881 N N . THR A 1 117 ? -13.525 5.215 -1.264 1.00 97.06 117 THR A N 1
ATOM 882 C CA . THR A 1 117 ? -14.265 4.865 -0.039 1.00 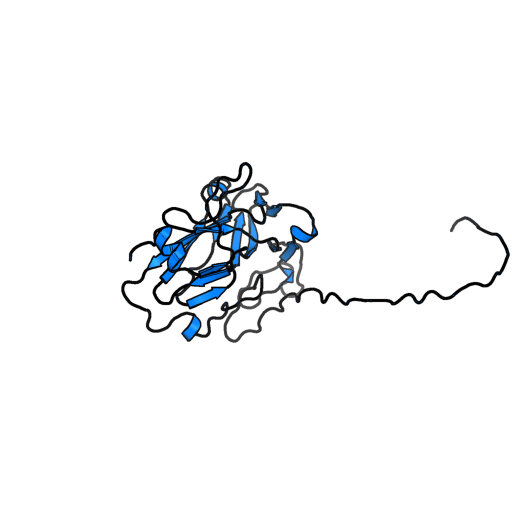97.06 117 THR A CA 1
ATOM 883 C C . THR A 1 117 ? -13.551 5.389 1.204 1.00 97.06 117 THR A C 1
ATOM 885 O O . THR A 1 117 ? -14.150 6.123 1.980 1.00 97.06 117 THR A O 1
ATOM 888 N N . TYR A 1 118 ? -12.258 5.089 1.347 1.00 97.56 118 TYR A N 1
ATOM 889 C CA . TYR A 1 118 ? -11.447 5.524 2.484 1.00 97.56 118 TYR A CA 1
ATOM 890 C C . TYR A 1 118 ? -11.128 7.022 2.437 1.00 97.56 118 TYR A C 1
ATOM 892 O O . TYR A 1 118 ? -11.234 7.700 3.458 1.00 97.56 118 TYR A O 1
ATOM 900 N N . ALA A 1 119 ? -10.867 7.576 1.250 1.00 97.38 119 ALA A N 1
ATOM 901 C CA . ALA A 1 119 ? -10.639 9.012 1.088 1.00 97.38 119 ALA A CA 1
ATOM 902 C C . ALA A 1 119 ? -11.833 9.853 1.583 1.00 97.38 119 ALA A C 1
ATOM 904 O O . ALA A 1 119 ? -11.647 10.873 2.243 1.00 97.38 119 ALA A O 1
ATOM 905 N N . ARG A 1 120 ? -13.073 9.401 1.339 1.00 97.38 120 ARG A N 1
ATOM 906 C CA . ARG A 1 120 ? -14.292 10.068 1.842 1.00 97.38 120 ARG A CA 1
ATOM 907 C C . ARG A 1 120 ? -14.482 9.948 3.356 1.00 97.38 120 ARG A C 1
ATOM 909 O O . ARG A 1 120 ? -15.265 10.703 3.921 1.00 97.38 120 ARG A O 1
ATOM 916 N N . CYS A 1 121 ? -13.763 9.039 4.006 1.00 96.81 121 CYS A N 1
ATOM 917 C CA . CYS A 1 121 ? -13.704 8.913 5.460 1.00 96.81 121 CYS A CA 1
ATOM 918 C C . CYS A 1 121 ? -12.530 9.693 6.076 1.00 96.81 121 CYS A C 1
ATOM 920 O O . CYS A 1 121 ? -12.269 9.524 7.260 1.00 96.81 121 CYS A O 1
ATOM 922 N N . GLY A 1 122 ? -11.812 10.514 5.297 1.00 96.94 122 GLY A N 1
ATOM 923 C CA . GLY A 1 122 ? -10.618 11.230 5.761 1.00 96.94 122 GLY A CA 1
ATOM 924 C C . GLY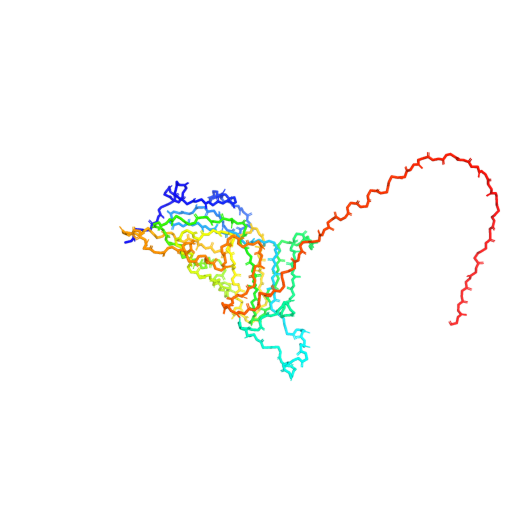 A 1 122 ? -9.423 10.313 6.034 1.00 96.94 122 GLY A C 1
ATOM 925 O O . GLY A 1 122 ? -8.581 10.622 6.874 1.00 96.94 122 GLY A O 1
ATOM 926 N N . ILE A 1 123 ? -9.368 9.171 5.343 1.00 98.19 123 ILE A N 1
ATOM 927 C CA . ILE A 1 123 ? -8.244 8.241 5.401 1.00 98.19 123 ILE A CA 1
ATOM 928 C C . ILE A 1 123 ? -7.367 8.441 4.174 1.00 98.19 123 ILE A C 1
ATOM 930 O O . ILE A 1 123 ? -7.824 8.318 3.034 1.00 98.19 123 ILE A O 1
ATOM 934 N N . ILE A 1 124 ? -6.096 8.731 4.427 1.00 97.69 124 ILE A N 1
ATOM 935 C CA . ILE A 1 124 ? -5.067 8.885 3.406 1.00 97.69 124 ILE A CA 1
ATOM 936 C C . ILE A 1 124 ? -4.200 7.635 3.421 1.00 97.69 124 ILE A C 1
ATOM 938 O O . ILE A 1 124 ? -3.752 7.194 4.475 1.00 97.69 124 ILE A O 1
ATOM 942 N N . VAL A 1 125 ? -3.963 7.079 2.239 1.00 97.50 125 VAL A N 1
ATOM 943 C CA . VAL A 1 125 ? -2.990 6.009 2.049 1.00 97.50 125 VAL A CA 1
ATOM 944 C C . VAL A 1 125 ? -1.787 6.583 1.324 1.00 97.50 125 VAL A C 1
ATOM 946 O O . VAL A 1 125 ? -1.942 7.135 0.232 1.00 97.50 125 VAL A O 1
ATOM 949 N N . ASN A 1 126 ? -0.612 6.440 1.925 1.00 95.38 126 ASN A N 1
ATOM 950 C CA . ASN A 1 126 ? 0.654 6.852 1.345 1.00 95.38 126 ASN A CA 1
ATOM 951 C C . ASN A 1 126 ? 1.548 5.628 1.110 1.00 95.38 126 ASN A C 1
ATOM 953 O O . ASN A 1 126 ? 1.749 4.787 1.987 1.00 95.38 126 ASN A O 1
ATOM 957 N N . VAL A 1 127 ? 2.049 5.523 -0.115 1.00 94.81 127 VAL A N 1
ATOM 958 C CA . VAL A 1 127 ? 2.947 4.466 -0.581 1.00 94.81 127 VAL A CA 1
ATOM 959 C C . VAL A 1 127 ? 3.839 5.101 -1.638 1.00 94.81 127 VAL A C 1
ATOM 961 O O . VAL A 1 127 ? 3.349 5.711 -2.592 1.00 94.81 127 VAL A O 1
ATOM 964 N N . THR A 1 128 ? 5.152 4.974 -1.475 1.00 93.12 128 THR A N 1
ATOM 965 C CA . THR A 1 128 ? 6.110 5.479 -2.462 1.00 93.12 128 THR A CA 1
ATOM 966 C C . THR A 1 128 ? 6.043 4.652 -3.749 1.00 93.12 128 THR A C 1
ATOM 968 O O . THR A 1 128 ? 5.761 3.456 -3.670 1.00 93.12 128 THR A O 1
ATOM 971 N N . PRO A 1 129 ? 6.328 5.235 -4.929 1.00 96.44 129 PRO A N 1
ATOM 972 C CA . PRO A 1 129 ? 6.331 4.487 -6.182 1.00 96.44 129 PRO A CA 1
ATOM 973 C C . PRO A 1 129 ? 7.179 3.214 -6.104 1.00 96.44 129 PRO A C 1
ATOM 975 O O . PRO A 1 129 ? 8.280 3.228 -5.551 1.00 96.44 129 PRO A O 1
ATOM 978 N N . L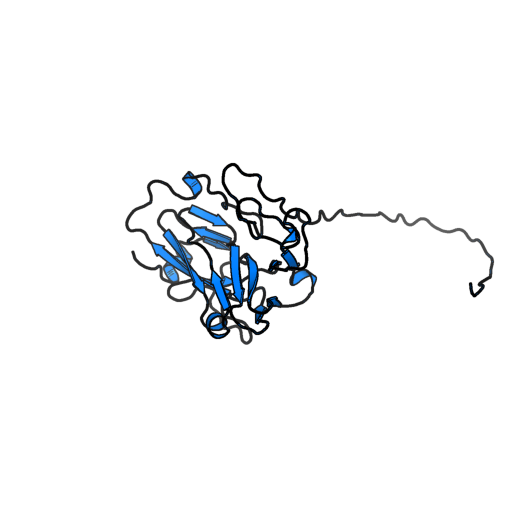EU A 1 130 ? 6.670 2.128 -6.682 1.00 97.69 130 LEU A N 1
ATOM 979 C CA . LEU A 1 130 ? 7.413 0.882 -6.813 1.00 97.69 130 LEU A CA 1
ATOM 980 C C . LEU A 1 130 ? 8.253 0.977 -8.086 1.00 97.69 130 LEU A C 1
ATOM 982 O O . LEU A 1 130 ? 7.716 1.053 -9.197 1.00 97.69 130 LEU A O 1
ATOM 986 N N . GLU A 1 131 ? 9.567 1.044 -7.896 1.00 97.94 131 GLU A N 1
ATOM 987 C CA . GLU A 1 131 ? 10.541 1.152 -8.979 1.00 97.94 131 GLU A CA 1
ATOM 988 C C . GLU A 1 131 ? 10.581 -0.122 -9.847 1.00 97.94 131 GLU A C 1
ATOM 990 O O . GLU A 1 131 ? 10.182 -1.199 -9.393 1.00 97.94 131 GLU A O 1
ATOM 995 N N . PRO A 1 132 ? 11.088 -0.031 -11.091 1.00 98.00 132 PRO A N 1
ATOM 996 C CA . PRO A 1 132 ? 11.290 -1.204 -11.930 1.00 98.00 132 PRO A CA 1
ATOM 997 C C . PRO A 1 132 ? 12.102 -2.295 -11.224 1.00 98.00 132 PRO A C 1
ATOM 999 O O . PRO A 1 132 ? 13.127 -2.005 -10.602 1.00 98.00 132 PRO A O 1
ATOM 1002 N N . GLU A 1 133 ? 11.660 -3.547 -11.352 1.00 98.19 133 GLU A N 1
ATOM 1003 C CA . GLU A 1 133 ? 12.228 -4.735 -10.687 1.00 98.19 133 GLU A CA 1
ATOM 1004 C C . GLU A 1 133 ? 12.124 -4.745 -9.153 1.00 98.19 133 GLU A C 1
ATOM 1006 O O . GLU A 1 133 ? 12.748 -5.584 -8.498 1.00 98.19 133 GLU A O 1
ATOM 1011 N N . TRP A 1 134 ? 11.305 -3.869 -8.560 1.00 98.25 134 TRP A N 1
ATOM 1012 C CA . TRP A 1 134 ? 10.914 -3.999 -7.158 1.00 98.25 134 TRP A CA 1
ATOM 1013 C C . TRP A 1 134 ? 10.035 -5.242 -6.945 1.00 98.25 134 TRP A C 1
ATOM 1015 O O . TRP A 1 134 ? 9.124 -5.518 -7.738 1.00 98.25 134 TRP A O 1
ATOM 1025 N N . ARG A 1 135 ? 10.290 -5.981 -5.860 1.00 97.31 135 ARG A N 1
ATOM 1026 C CA . ARG A 1 135 ? 9.540 -7.176 -5.463 1.00 97.31 135 ARG A CA 1
ATOM 1027 C C . ARG A 1 135 ? 9.268 -7.205 -3.963 1.00 97.31 135 ARG A C 1
ATOM 1029 O O . ARG A 1 135 ? 10.188 -7.063 -3.162 1.00 97.31 135 ARG A O 1
ATOM 1036 N N . GLY A 1 136 ? 8.025 -7.500 -3.595 1.00 96.31 136 GLY A N 1
ATOM 1037 C CA . GLY A 1 136 ? 7.652 -7.788 -2.213 1.00 96.31 136 GLY A CA 1
ATOM 1038 C C . GLY A 1 136 ? 6.184 -7.507 -1.919 1.00 96.31 136 GLY A C 1
ATOM 1039 O O . GLY A 1 136 ? 5.402 -7.156 -2.805 1.00 96.31 136 GLY A O 1
ATOM 1040 N N . LYS A 1 137 ? 5.812 -7.644 -0.647 1.00 96.19 137 LYS A N 1
ATOM 1041 C CA . LYS A 1 137 ? 4.576 -7.054 -0.126 1.00 96.19 137 LYS A CA 1
ATOM 1042 C C . LYS A 1 137 ? 4.776 -5.563 0.051 1.00 96.19 137 LYS A C 1
ATOM 1044 O O . LYS A 1 137 ? 5.843 -5.149 0.480 1.00 96.19 137 LYS A O 1
ATOM 1049 N N . VAL A 1 138 ? 3.793 -4.742 -0.280 1.00 96.25 138 VAL A N 1
ATOM 1050 C CA . VAL A 1 138 ? 3.930 -3.284 -0.226 1.00 96.25 138 VAL A CA 1
ATOM 1051 C C . VAL A 1 138 ? 3.621 -2.796 1.184 1.00 96.25 138 VAL A C 1
ATOM 1053 O O . VAL A 1 138 ? 2.551 -3.090 1.713 1.00 96.25 138 VAL A O 1
ATOM 1056 N N . THR A 1 139 ? 4.531 -2.028 1.783 1.00 96.12 139 THR A N 1
ATOM 1057 C CA . THR A 1 139 ? 4.262 -1.323 3.045 1.00 96.12 139 THR A CA 1
ATOM 1058 C C . THR A 1 139 ? 3.323 -0.149 2.784 1.00 96.12 139 THR A C 1
ATOM 1060 O O . THR A 1 139 ? 3.578 0.673 1.906 1.00 96.12 139 THR A O 1
ATOM 1063 N N . ILE A 1 140 ? 2.249 -0.068 3.562 1.00 96.00 140 ILE A N 1
ATOM 1064 C CA . ILE A 1 140 ? 1.181 0.920 3.455 1.00 96.00 140 ILE A CA 1
ATOM 1065 C C . ILE A 1 140 ? 1.191 1.800 4.698 1.00 96.00 140 ILE A C 1
ATOM 1067 O O . ILE A 1 140 ? 1.025 1.305 5.815 1.00 96.00 140 ILE A O 1
ATOM 1071 N N . GLU A 1 141 ? 1.328 3.106 4.500 1.00 96.81 141 GLU A N 1
ATOM 1072 C CA . GLU A 1 141 ? 1.071 4.101 5.536 1.00 96.81 141 GLU A CA 1
ATOM 1073 C C . GLU A 1 141 ? -0.398 4.532 5.457 1.00 96.81 141 GLU A C 1
ATOM 1075 O O . GLU A 1 141 ? -0.853 5.037 4.430 1.00 96.81 141 GLU A O 1
ATOM 1080 N N . ILE A 1 142 ? -1.151 4.304 6.534 1.00 98.00 142 ILE A N 1
ATOM 1081 C CA . ILE A 1 142 ? -2.587 4.582 6.617 1.00 98.00 142 ILE A CA 1
ATOM 1082 C C . ILE A 1 142 ? -2.809 5.677 7.656 1.00 98.00 142 ILE A C 1
ATOM 1084 O O . ILE A 1 142 ? -2.764 5.420 8.859 1.00 98.00 142 ILE A O 1
ATOM 1088 N N . SER A 1 143 ? -3.074 6.890 7.186 1.00 97.25 143 SER A N 1
ATOM 1089 C CA . SER A 1 143 ? -3.214 8.092 8.004 1.00 97.25 143 SER A CA 1
ATOM 1090 C C . SER A 1 143 ? -4.683 8.459 8.203 1.00 97.25 143 SER A C 1
ATOM 1092 O O . SER A 1 143 ? -5.426 8.635 7.237 1.00 97.25 143 SER A O 1
ATOM 1094 N N . ASN A 1 144 ? -5.105 8.595 9.461 1.00 97.31 144 ASN A N 1
ATOM 1095 C CA . ASN A 1 144 ? -6.416 9.115 9.838 1.00 97.31 144 ASN A CA 1
ATOM 1096 C C . ASN A 1 144 ? -6.312 10.614 10.113 1.00 97.31 144 ASN A C 1
ATOM 1098 O O . ASN A 1 144 ? -5.850 11.026 11.176 1.00 97.31 144 ASN A O 1
ATOM 1102 N N . THR A 1 145 ? -6.778 11.432 9.172 1.00 96.25 145 THR A N 1
ATOM 1103 C CA . THR A 1 145 ? -6.730 12.897 9.294 1.00 96.25 145 THR A CA 1
ATOM 1104 C C . THR A 1 145 ? -7.992 13.482 9.921 1.00 96.25 145 THR A C 1
ATOM 1106 O O . THR A 1 145 ? -8.200 14.695 9.880 1.00 96.25 145 THR A O 1
ATOM 1109 N N . THR A 1 146 ? -8.888 12.635 10.428 1.00 96.56 146 THR A N 1
ATOM 1110 C CA . THR A 1 146 ? -10.128 13.076 11.066 1.00 96.56 146 THR A CA 1
ATOM 1111 C C . THR A 1 146 ? -9.955 13.195 12.581 1.00 96.56 146 THR A C 1
ATOM 1113 O O . THR A 1 146 ? -9.128 12.497 13.177 1.00 96.56 146 THR A O 1
ATOM 1116 N N . PRO A 1 147 ? -10.787 14.015 13.249 1.00 96.00 147 PRO A N 1
ATOM 1117 C CA . PRO A 1 147 ? -10.846 14.056 14.707 1.00 96.00 147 PRO A CA 1
ATOM 1118 C C . PRO A 1 147 ? -11.594 12.852 15.318 1.00 96.00 147 PRO A C 1
ATOM 1120 O O . PRO A 1 147 ? -11.829 12.838 16.524 1.00 96.00 147 PRO A O 1
ATOM 1123 N N . LEU A 1 148 ? -11.985 11.851 14.520 1.00 96.75 148 LEU A N 1
ATOM 1124 C CA . LEU A 1 148 ? -12.735 10.675 14.963 1.00 96.75 148 LEU A CA 1
ATOM 1125 C C . LEU A 1 148 ? -11.901 9.398 14.778 1.00 96.75 148 LEU A C 1
ATOM 1127 O O . LEU A 1 148 ? -11.069 9.336 13.876 1.00 96.75 148 LEU A O 1
ATOM 1131 N N . PRO A 1 149 ? -12.093 8.356 15.605 1.00 96.56 149 PRO A N 1
ATOM 1132 C CA . PRO A 1 149 ? -11.471 7.062 15.355 1.00 96.56 149 PRO A CA 1
ATOM 1133 C C . PRO A 1 149 ? -11.975 6.459 14.037 1.00 96.56 149 PRO A C 1
ATOM 1135 O O . PRO A 1 149 ? -13.177 6.490 13.761 1.00 96.56 149 PRO A O 1
ATOM 1138 N N . ALA A 1 150 ? -11.078 5.866 13.253 1.00 97.25 150 ALA A N 1
ATOM 1139 C CA . ALA A 1 150 ? -11.408 5.297 11.949 1.00 97.25 150 ALA A CA 1
ATOM 1140 C C . ALA A 1 150 ? -11.139 3.791 11.902 1.00 97.25 150 ALA A C 1
ATOM 1142 O O . ALA A 1 150 ? -10.108 3.316 12.378 1.00 97.25 150 ALA A O 1
ATOM 1143 N N . LYS A 1 151 ? -12.070 3.035 11.312 1.00 97.75 151 LYS A N 1
ATOM 1144 C CA . LYS A 1 151 ? -11.922 1.589 11.116 1.00 97.75 151 LYS A CA 1
ATOM 1145 C C . LYS A 1 151 ? -11.187 1.288 9.820 1.00 97.75 151 LYS A C 1
ATOM 1147 O O . LYS A 1 151 ? -11.545 1.845 8.784 1.00 97.75 151 LYS A O 1
ATOM 1152 N N . ILE A 1 152 ? -10.240 0.356 9.880 1.00 98.31 152 ILE A N 1
ATOM 1153 C CA . ILE A 1 152 ? -9.562 -0.210 8.710 1.00 98.31 152 ILE A CA 1
ATOM 1154 C C . ILE A 1 152 ? -9.761 -1.720 8.726 1.00 98.31 152 ILE A C 1
ATOM 1156 O O . ILE A 1 152 ? -9.332 -2.380 9.673 1.00 98.31 152 ILE A O 1
ATOM 1160 N N . TYR A 1 153 ? -10.417 -2.244 7.693 1.00 98.19 153 TYR A N 1
ATOM 1161 C CA . TYR A 1 153 ? -10.779 -3.656 7.587 1.00 98.19 153 TYR A CA 1
ATOM 1162 C C . TYR A 1 153 ? -9.649 -4.465 6.942 1.00 98.19 153 TYR A C 1
ATOM 1164 O O . TYR A 1 153 ? -9.201 -4.153 5.837 1.00 98.19 153 TYR A O 1
ATOM 1172 N N . ALA A 1 154 ? -9.179 -5.491 7.648 1.00 98.19 154 ALA A N 1
ATOM 1173 C CA . ALA A 1 154 ? -8.167 -6.426 7.181 1.00 98.19 154 ALA A CA 1
ATOM 1174 C C . ALA A 1 154 ? -8.712 -7.310 6.052 1.00 98.19 154 ALA A C 1
ATOM 1176 O O . ALA A 1 154 ? -9.881 -7.683 6.043 1.00 98.19 154 ALA A O 1
ATOM 1177 N N . ASN A 1 155 ? -7.843 -7.688 5.115 1.00 98.00 155 ASN A N 1
ATOM 1178 C CA . ASN A 1 155 ? -8.154 -8.479 3.919 1.00 98.00 155 ASN A CA 1
ATOM 1179 C C . ASN A 1 155 ? -9.150 -7.829 2.939 1.00 98.00 155 ASN A C 1
ATOM 1181 O O . ASN A 1 155 ? -9.598 -8.483 1.995 1.00 98.00 155 ASN A O 1
ATOM 1185 N N . GLU A 1 156 ? -9.445 -6.540 3.102 1.00 98.19 156 GLU A N 1
ATOM 1186 C CA . GLU A 1 156 ? -10.270 -5.753 2.185 1.00 98.19 156 GLU A CA 1
ATOM 1187 C C . GLU A 1 156 ? -9.443 -4.713 1.427 1.00 98.19 156 GLU A C 1
ATOM 1189 O O . GLU A 1 156 ? -8.306 -4.405 1.794 1.00 98.19 156 GLU A O 1
ATOM 1194 N N . GLY A 1 157 ? -10.002 -4.180 0.335 1.00 97.88 157 GLY A N 1
ATOM 1195 C CA . GLY A 1 157 ? -9.277 -3.260 -0.536 1.00 97.88 157 GLY A CA 1
ATOM 1196 C C . GLY A 1 157 ? -8.962 -1.933 0.142 1.00 97.88 157 GLY A C 1
ATOM 1197 O O . GLY A 1 157 ? -9.874 -1.260 0.612 1.00 97.88 157 GLY A O 1
ATOM 1198 N N . ILE A 1 158 ? -7.697 -1.513 0.125 1.00 98.19 158 ILE A N 1
ATOM 1199 C CA . ILE A 1 158 ? -7.210 -0.308 0.822 1.00 98.19 158 ILE A CA 1
ATOM 1200 C C . ILE A 1 158 ? -6.711 0.776 -0.141 1.00 98.19 158 ILE A C 1
ATOM 1202 O O . ILE A 1 158 ? -6.968 1.965 0.057 1.00 98.19 158 ILE A O 1
ATOM 1206 N N . ALA A 1 159 ? -6.065 0.365 -1.230 1.00 97.94 159 ALA A N 1
ATOM 1207 C CA . ALA A 1 159 ? -5.424 1.250 -2.192 1.00 97.94 159 ALA A CA 1
ATOM 1208 C C . ALA A 1 159 ? -5.480 0.655 -3.599 1.00 97.94 159 ALA A C 1
ATOM 1210 O O . ALA A 1 159 ? -5.795 -0.523 -3.766 1.00 97.94 159 ALA A O 1
ATOM 1211 N N . GLN A 1 160 ? -5.178 1.470 -4.602 1.00 98.06 160 GLN A N 1
ATOM 1212 C CA . GLN A 1 160 ? -5.109 1.069 -5.998 1.00 98.06 160 GLN A CA 1
ATOM 1213 C C . GLN A 1 160 ? -3.707 1.319 -6.553 1.00 98.06 160 GLN A C 1
ATOM 1215 O O . GLN A 1 160 ? -3.173 2.419 -6.436 1.00 98.06 160 GLN A O 1
ATOM 1220 N N . MET A 1 161 ? -3.142 0.302 -7.194 1.00 98.31 161 MET A N 1
ATOM 1221 C CA . MET A 1 161 ? -1.901 0.378 -7.956 1.00 98.31 161 MET A CA 1
ATOM 1222 C C . MET A 1 161 ? -2.212 0.723 -9.410 1.00 98.31 161 MET A C 1
ATOM 1224 O O . MET A 1 161 ? -3.025 0.053 -10.048 1.00 98.31 161 MET A O 1
ATOM 1228 N N . ILE A 1 162 ? -1.546 1.742 -9.938 1.00 98.44 162 ILE A N 1
ATOM 1229 C CA . ILE A 1 162 ? -1.584 2.129 -11.348 1.00 98.44 162 ILE A CA 1
ATOM 1230 C C . ILE A 1 162 ? -0.207 1.839 -11.935 1.00 98.44 162 ILE A C 1
ATOM 1232 O O . ILE A 1 162 ? 0.807 2.295 -11.407 1.00 98.44 162 ILE A O 1
ATOM 1236 N N . PHE A 1 163 ? -0.176 1.094 -13.036 1.00 98.56 163 PHE A N 1
ATOM 1237 C CA . PHE A 1 163 ? 1.061 0.667 -13.681 1.00 98.56 163 PHE A CA 1
ATOM 1238 C C . PHE A 1 163 ? 1.320 1.491 -14.933 1.00 98.56 163 PHE A C 1
ATOM 1240 O O . PHE A 1 163 ? 0.453 1.636 -15.799 1.00 98.56 163 PHE A O 1
ATOM 1247 N N . LEU A 1 164 ? 2.527 2.030 -15.020 1.00 98.25 164 LEU A N 1
ATOM 1248 C CA . LEU A 1 164 ? 2.940 2.976 -16.039 1.00 98.25 164 LEU A CA 1
ATOM 1249 C C . LEU A 1 164 ? 4.080 2.354 -16.837 1.00 98.25 164 LEU A C 1
ATOM 1251 O O . LEU A 1 164 ? 5.166 2.132 -16.298 1.00 98.25 164 LEU A O 1
ATOM 1255 N N . LYS A 1 165 ? 3.837 2.066 -18.117 1.00 97.88 165 LYS A N 1
ATOM 1256 C CA . LYS A 1 165 ? 4.851 1.467 -18.986 1.00 97.88 165 LYS A CA 1
ATOM 1257 C C . LYS A 1 165 ? 5.788 2.535 -19.538 1.00 97.88 165 LYS A C 1
ATOM 1259 O O . LYS A 1 165 ? 5.346 3.506 -20.163 1.00 97.88 165 LYS A O 1
ATOM 1264 N N . ALA A 1 166 ? 7.079 2.347 -19.316 1.00 96.06 166 ALA A N 1
ATOM 1265 C CA . ALA A 1 166 ? 8.125 3.220 -19.811 1.00 96.06 166 ALA A CA 1
ATOM 1266 C C . ALA A 1 166 ? 8.241 3.134 -21.341 1.00 96.06 166 ALA A C 1
ATOM 1268 O O . ALA A 1 166 ? 8.011 2.090 -21.947 1.00 96.06 166 ALA A O 1
ATOM 1269 N N . ASP A 1 167 ? 8.629 4.245 -21.969 1.00 95.50 167 ASP A N 1
ATOM 1270 C CA . ASP A 1 167 ? 8.977 4.265 -23.400 1.00 95.50 167 ASP A CA 1
ATOM 1271 C C . ASP A 1 167 ? 10.310 3.542 -23.666 1.00 95.50 167 ASP A C 1
ATOM 1273 O O . ASP A 1 167 ? 10.538 2.979 -24.734 1.00 95.50 167 ASP A O 1
ATOM 1277 N N . ARG A 1 168 ? 11.204 3.536 -22.668 1.00 95.56 168 ARG A N 1
ATOM 1278 C CA . ARG A 1 168 ? 12.504 2.859 -22.696 1.00 95.56 168 ARG A CA 1
ATOM 1279 C C . ARG A 1 168 ? 12.824 2.286 -21.322 1.00 95.56 168 ARG A C 1
ATOM 1281 O O . ARG A 1 168 ? 12.476 2.889 -20.309 1.00 95.56 168 ARG A O 1
ATOM 1288 N N . VAL A 1 169 ? 13.524 1.155 -21.297 1.00 96.31 169 VAL A N 1
ATOM 1289 C CA . VAL A 1 169 ? 13.998 0.532 -20.053 1.00 96.31 169 VAL A CA 1
ATOM 1290 C C . VAL A 1 169 ? 14.970 1.448 -19.309 1.00 96.31 169 VAL A C 1
ATOM 1292 O O . VAL A 1 169 ? 15.778 2.150 -19.922 1.00 96.31 169 VAL A O 1
ATOM 1295 N N . CYS A 1 170 ? 14.906 1.436 -17.977 1.00 95.25 170 CYS A N 1
ATOM 1296 C CA . CYS A 1 170 ? 15.841 2.188 -17.150 1.00 95.25 170 CYS A CA 1
ATOM 1297 C C . CYS A 1 170 ? 17.257 1.591 -17.228 1.00 95.25 170 CYS A C 1
ATOM 1299 O O . CYS A 1 170 ? 17.436 0.370 -17.275 1.00 95.25 170 CYS A O 1
ATOM 1301 N N . ALA A 1 171 ? 18.273 2.458 -17.182 1.00 97.31 171 ALA A N 1
ATOM 1302 C CA . ALA A 1 171 ? 19.673 2.036 -17.128 1.00 97.31 171 ALA A CA 1
ATOM 1303 C C . ALA A 1 171 ? 19.995 1.255 -15.843 1.00 97.31 171 ALA A C 1
ATOM 1305 O O . ALA A 1 171 ? 20.732 0.277 -15.893 1.00 97.31 171 ALA A O 1
ATOM 1306 N N . THR A 1 172 ? 19.407 1.660 -14.715 1.00 97.12 172 THR A N 1
ATOM 1307 C CA . THR A 1 172 ? 19.609 1.034 -13.404 1.00 97.12 172 THR A CA 1
ATOM 1308 C C . THR A 1 172 ? 18.261 0.887 -12.704 1.00 97.12 172 THR A C 1
ATOM 1310 O O . THR A 1 172 ? 17.600 1.894 -12.431 1.00 97.12 172 THR A O 1
ATOM 1313 N N . SER A 1 173 ? 17.849 -0.351 -12.448 1.00 97.69 173 SER A N 1
ATOM 1314 C CA . SER A 1 173 ? 16.595 -0.701 -11.771 1.00 97.69 173 SER A CA 1
ATOM 1315 C C . SER A 1 173 ? 16.729 -0.693 -10.243 1.00 97.69 173 SER A C 1
ATOM 1317 O O . SER A 1 173 ? 17.808 -0.442 -9.701 1.00 97.69 173 SER A O 1
ATOM 1319 N N . TYR A 1 174 ? 15.638 -0.987 -9.531 1.00 97.12 174 TYR A N 1
ATOM 1320 C CA . TYR A 1 174 ? 15.671 -1.182 -8.080 1.00 97.12 174 TYR A CA 1
ATOM 1321 C C . TYR A 1 174 ? 16.541 -2.381 -7.679 1.00 97.12 174 TYR A C 1
ATOM 1323 O O . TYR A 1 174 ? 17.293 -2.311 -6.704 1.00 97.12 174 TYR A O 1
ATOM 1331 N N . ALA A 1 175 ? 16.468 -3.463 -8.461 1.00 96.25 175 ALA A N 1
ATOM 1332 C CA . ALA A 1 175 ? 17.262 -4.667 -8.251 1.00 96.25 175 ALA A CA 1
ATOM 1333 C C . ALA A 1 175 ? 18.759 -4.406 -8.484 1.00 96.25 175 ALA A C 1
ATOM 1335 O O . ALA A 1 175 ? 19.571 -4.789 -7.646 1.00 96.25 175 ALA A O 1
ATOM 1336 N N . ASP A 1 176 ? 19.124 -3.669 -9.541 1.00 96.94 176 ASP A N 1
ATOM 1337 C CA . ASP A 1 176 ? 20.524 -3.309 -9.828 1.00 96.94 176 ASP A CA 1
ATOM 1338 C C . ASP A 1 176 ? 21.166 -2.505 -8.678 1.00 96.94 176 A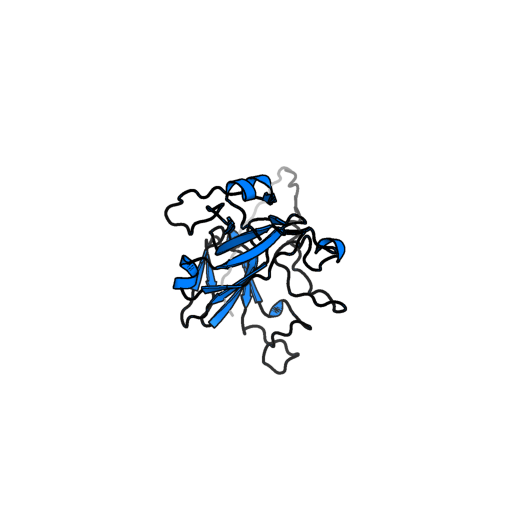SP A C 1
ATOM 1340 O O . ASP A 1 176 ? 22.370 -2.593 -8.435 1.00 96.94 176 ASP A O 1
ATOM 1344 N N . LYS A 1 177 ? 20.359 -1.716 -7.952 1.00 94.69 177 LYS A N 1
ATOM 1345 C CA . LYS A 1 177 ? 20.793 -0.907 -6.799 1.00 94.69 177 LYS A CA 1
ATOM 1346 C C . LYS A 1 177 ? 20.936 -1.713 -5.503 1.00 94.69 177 LYS A C 1
ATOM 1348 O O . LYS A 1 177 ? 21.328 -1.124 -4.499 1.00 94.69 177 LYS A O 1
ATOM 1353 N N . ASN A 1 178 ? 20.590 -3.005 -5.490 1.00 92.88 178 ASN A N 1
ATOM 1354 C CA . ASN A 1 178 ? 20.364 -3.779 -4.262 1.00 92.88 178 ASN A CA 1
ATOM 1355 C C . ASN A 1 178 ? 19.419 -3.035 -3.304 1.00 92.88 178 ASN A C 1
ATOM 1357 O O . ASN A 1 178 ? 19.757 -2.760 -2.151 1.00 92.88 178 ASN A O 1
ATOM 1361 N N . GLY A 1 179 ? 18.258 -2.624 -3.823 1.00 91.31 179 GLY A N 1
ATOM 1362 C CA . GLY A 1 179 ? 17.329 -1.775 -3.095 1.00 91.31 179 GLY A CA 1
ATOM 1363 C C . GLY A 1 179 ? 16.930 -2.337 -1.723 1.00 91.31 179 GLY A C 1
ATOM 1364 O O . GLY A 1 179 ? 16.630 -3.514 -1.557 1.00 91.31 179 GLY A O 1
ATOM 1365 N N . LYS A 1 180 ? 16.912 -1.447 -0.731 1.00 90.75 180 LYS A N 1
ATOM 1366 C CA . LYS A 1 180 ? 16.809 -1.739 0.712 1.00 90.75 180 LYS A CA 1
ATOM 1367 C C . LYS A 1 180 ? 15.587 -2.565 1.105 1.00 90.75 180 LYS A C 1
ATOM 1369 O O . LYS A 1 180 ? 15.654 -3.344 2.043 1.00 90.75 180 LYS A O 1
ATOM 1374 N N . TYR A 1 181 ? 14.469 -2.338 0.419 1.00 92.88 181 TYR A N 1
ATOM 1375 C CA . TYR A 1 181 ? 13.168 -2.943 0.711 1.00 92.88 181 TYR A CA 1
ATOM 1376 C C . TYR A 1 181 ? 12.816 -4.059 -0.282 1.00 92.88 181 TYR A C 1
ATOM 1378 O O . TYR A 1 181 ? 11.645 -4.413 -0.415 1.00 92.88 181 TYR A O 1
ATOM 1386 N N . GLN A 1 182 ? 13.807 -4.579 -1.015 1.00 94.06 182 GLN A N 1
ATOM 1387 C CA . GLN A 1 182 ? 13.624 -5.729 -1.893 1.00 94.06 182 GLN A CA 1
ATOM 1388 C C . GLN A 1 182 ? 13.368 -6.979 -1.051 1.00 94.06 182 GLN A C 1
ATOM 1390 O O . GLN A 1 182 ? 14.065 -7.207 -0.064 1.00 94.06 182 GLN A O 1
ATOM 1395 N N . ASP A 1 183 ? 12.388 -7.792 -1.446 1.00 91.50 183 ASP A N 1
ATOM 1396 C CA . ASP A 1 183 ? 12.080 -9.072 -0.793 1.00 91.50 183 ASP A CA 1
ATOM 1397 C C . ASP A 1 183 ? 11.791 -8.954 0.708 1.00 91.50 183 ASP A C 1
ATOM 1399 O O . ASP A 1 183 ? 12.058 -9.873 1.484 1.00 91.50 183 ASP A O 1
ATOM 1403 N N . GLN A 1 184 ? 11.238 -7.812 1.127 1.00 86.00 184 GLN A N 1
ATOM 1404 C CA . GLN A 1 184 ? 10.971 -7.558 2.534 1.00 86.00 184 GLN A CA 1
ATOM 1405 C C . GLN A 1 184 ? 10.053 -8.629 3.143 1.00 86.00 184 GLN A C 1
ATOM 1407 O O . GLN A 1 184 ? 8.972 -8.934 2.631 1.00 86.00 184 GLN A O 1
ATOM 1412 N N . VAL A 1 185 ? 10.512 -9.209 4.255 1.00 78.81 185 VAL A N 1
ATOM 1413 C CA . VAL A 1 185 ? 9.811 -10.275 4.972 1.00 78.81 185 VAL A CA 1
ATOM 1414 C C . VAL A 1 185 ? 8.881 -9.632 5.987 1.00 78.81 185 VAL A C 1
ATOM 1416 O O . VAL A 1 185 ? 9.277 -9.314 7.104 1.00 78.81 185 VAL A O 1
ATOM 1419 N N . GLY A 1 186 ? 7.630 -9.437 5.594 1.00 83.50 186 GLY A N 1
ATOM 1420 C CA . GLY A 1 186 ? 6.638 -8.853 6.482 1.00 83.50 186 GLY A CA 1
ATOM 1421 C C . GLY A 1 186 ? 6.719 -7.321 6.575 1.00 83.50 186 GLY A C 1
ATOM 1422 O O . GLY A 1 186 ? 7.417 -6.642 5.813 1.00 83.50 186 GLY A O 1
ATOM 1423 N N . LEU A 1 187 ? 6.020 -6.780 7.578 1.00 87.94 187 LEU A N 1
ATOM 1424 C CA . LEU A 1 187 ? 5.925 -5.347 7.835 1.00 87.94 187 LEU A CA 1
ATOM 1425 C C . LEU A 1 187 ? 7.266 -4.768 8.309 1.00 87.94 187 LEU A C 1
ATOM 1427 O O . LEU A 1 187 ? 7.587 -4.787 9.500 1.00 87.94 187 LEU A O 1
ATOM 1431 N N . THR A 1 188 ? 8.023 -4.229 7.357 1.00 87.19 188 THR A N 1
ATOM 1432 C CA . THR A 1 188 ? 9.379 -3.714 7.563 1.00 87.19 188 THR A CA 1
ATOM 1433 C C . THR A 1 188 ? 9.382 -2.229 7.915 1.00 87.19 188 THR A C 1
ATOM 1435 O O . THR A 1 188 ? 8.648 -1.427 7.336 1.00 87.19 188 THR A O 1
ATOM 1438 N N . LEU A 1 189 ? 10.216 -1.871 8.893 1.00 88.19 189 LEU A N 1
ATOM 1439 C CA . LEU A 1 189 ? 10.399 -0.500 9.367 1.00 88.19 189 LEU A CA 1
ATOM 1440 C C . LEU A 1 189 ? 11.390 0.291 8.492 1.00 88.19 189 LEU A C 1
ATOM 1442 O O . LEU A 1 189 ? 12.135 -0.311 7.717 1.00 88.19 189 LEU A O 1
ATOM 1446 N N . PRO A 1 190 ? 11.425 1.633 8.612 1.00 88.50 190 PRO A N 1
ATOM 1447 C CA . PRO A 1 190 ? 12.344 2.472 7.852 1.00 88.50 190 PRO A CA 1
ATOM 1448 C C . PRO A 1 190 ? 13.817 2.065 8.005 1.00 88.50 190 PRO A C 1
ATOM 1450 O O . PRO A 1 190 ? 14.287 1.772 9.104 1.00 88.50 190 PRO A O 1
ATOM 1453 N N . MET A 1 191 ? 14.548 2.102 6.890 1.00 89.38 191 MET A N 1
ATOM 1454 C CA . MET A 1 191 ? 15.983 1.833 6.796 1.00 89.38 191 MET A CA 1
ATOM 1455 C C . MET A 1 191 ? 16.714 2.991 6.109 1.00 89.38 191 MET A C 1
ATOM 1457 O O . MET A 1 191 ? 16.288 3.501 5.067 1.00 89.38 191 MET A O 1
ATOM 1461 N N . VAL A 1 192 ? 17.860 3.370 6.674 1.00 88.62 192 VAL A N 1
ATOM 1462 C CA . VAL A 1 192 ? 18.764 4.400 6.146 1.00 88.62 192 VAL A CA 1
ATOM 1463 C C . VAL A 1 192 ? 20.146 3.781 5.959 1.00 88.62 192 VAL A C 1
ATOM 1465 O O . VAL A 1 192 ? 20.630 3.065 6.830 1.00 88.62 192 VAL A O 1
ATOM 1468 N N . ASP A 1 193 ? 20.779 4.047 4.815 1.00 85.44 193 ASP A N 1
ATOM 1469 C CA . ASP A 1 193 ? 22.056 3.414 4.471 1.00 85.44 193 ASP A CA 1
ATOM 1470 C C . ASP A 1 193 ? 23.146 3.828 5.461 1.00 85.44 193 ASP A C 1
ATOM 1472 O O . ASP A 1 193 ? 23.252 4.997 5.837 1.00 85.44 193 ASP A O 1
ATOM 1476 N N . GLY A 1 194 ? 23.960 2.859 5.880 1.00 85.31 194 GLY A N 1
ATOM 1477 C CA . GLY A 1 194 ? 25.027 3.072 6.857 1.00 85.31 194 GLY A CA 1
ATOM 1478 C C . GLY A 1 194 ? 24.566 3.121 8.317 1.00 85.31 194 GLY A C 1
ATOM 1479 O O . GLY A 1 194 ? 25.414 3.303 9.190 1.00 85.31 194 GLY A O 1
ATOM 1480 N N . LEU A 1 195 ? 23.271 2.938 8.602 1.00 84.19 195 LEU A N 1
ATOM 1481 C CA . LEU A 1 195 ? 22.739 2.843 9.965 1.00 84.19 195 LEU A CA 1
ATOM 1482 C C . LEU A 1 195 ? 22.268 1.414 10.294 1.00 84.19 195 LEU A C 1
ATOM 1484 O O . LEU A 1 195 ? 21.931 0.654 9.383 1.00 84.19 195 LEU A O 1
ATOM 1488 N N . PRO A 1 196 ? 22.251 1.022 11.585 1.00 77.75 196 PRO A N 1
ATOM 1489 C CA . PRO A 1 196 ? 21.733 -0.278 12.000 1.00 77.75 196 PRO A CA 1
ATOM 1490 C C . PRO A 1 196 ? 20.273 -0.469 11.577 1.00 77.75 196 PRO A C 1
ATOM 1492 O O . PRO A 1 196 ? 19.453 0.438 11.717 1.00 77.75 196 PRO A O 1
ATOM 1495 N N . VAL A 1 197 ? 19.938 -1.668 11.099 1.00 74.81 197 VAL A N 1
ATOM 1496 C CA . VAL A 1 197 ? 18.553 -2.033 10.778 1.00 74.81 197 VAL A CA 1
ATOM 1497 C C . VAL A 1 197 ? 17.782 -2.253 12.086 1.00 74.81 197 VAL A C 1
ATOM 1499 O O . VAL A 1 197 ? 18.272 -2.992 12.947 1.00 74.81 197 VAL A O 1
ATOM 1502 N N . PRO A 1 198 ? 16.586 -1.657 12.261 1.00 71.44 198 PRO A N 1
ATOM 1503 C CA . PRO A 1 198 ? 15.756 -1.917 13.432 1.00 71.44 198 PRO A CA 1
ATOM 1504 C C . PRO A 1 198 ? 15.467 -3.416 13.577 1.00 71.44 198 PRO A C 1
ATOM 1506 O O . PRO A 1 198 ? 15.133 -4.085 12.598 1.00 71.44 198 PRO A O 1
ATOM 1509 N N . ALA A 1 199 ? 15.579 -3.952 14.796 1.00 65.12 199 ALA A N 1
ATOM 1510 C CA . ALA A 1 199 ? 15.311 -5.365 15.055 1.00 65.12 199 ALA A CA 1
ATOM 1511 C C . ALA A 1 199 ? 13.892 -5.734 14.589 1.00 65.12 199 ALA A C 1
ATOM 1513 O O . ALA A 1 199 ? 12.912 -5.166 15.062 1.00 65.12 199 ALA A O 1
ATOM 1514 N N . GLN A 1 200 ? 13.767 -6.668 13.652 1.00 59.50 200 GLN A N 1
ATOM 1515 C CA . GLN A 1 200 ? 12.467 -7.190 13.232 1.00 59.50 200 GLN A CA 1
ATOM 1516 C C . GLN A 1 200 ? 11.915 -8.106 14.336 1.00 59.50 200 GLN A C 1
ATOM 1518 O O . GLN A 1 200 ? 12.668 -8.874 14.936 1.00 59.50 200 GLN A O 1
ATOM 1523 N N . GLU A 1 201 ? 10.610 -8.048 14.616 1.00 56.94 201 GLU A N 1
ATOM 1524 C CA . GLU A 1 201 ? 9.959 -9.084 15.428 1.00 56.94 201 GLU A CA 1
ATOM 1525 C C . GLU A 1 201 ? 10.054 -10.407 14.661 1.00 56.94 201 GLU A C 1
ATOM 1527 O O . GLU A 1 201 ? 9.410 -10.573 13.623 1.00 56.94 201 GLU A O 1
ATOM 1532 N N . THR A 1 202 ? 10.853 -11.350 15.153 1.00 41.22 202 THR A N 1
ATOM 1533 C CA . THR A 1 202 ? 10.855 -12.711 14.622 1.00 41.22 202 THR A CA 1
ATOM 1534 C C . THR A 1 202 ? 9.499 -13.358 14.899 1.00 41.22 202 THR A C 1
ATOM 1536 O O . THR A 1 202 ? 8.915 -13.184 15.971 1.00 41.22 202 THR A O 1
ATOM 1539 N N . ALA A 1 203 ? 8.966 -14.096 13.921 1.00 37.09 203 ALA A N 1
ATOM 1540 C CA . ALA A 1 203 ? 7.777 -14.915 14.136 1.00 37.09 203 ALA A CA 1
ATOM 1541 C C . ALA A 1 203 ? 8.009 -15.843 15.346 1.00 37.09 203 ALA A C 1
ATOM 1543 O O . ALA A 1 203 ? 9.127 -16.349 15.504 1.00 37.09 203 ALA A O 1
ATOM 1544 N N . PRO A 1 204 ? 7.001 -16.084 16.205 1.00 34.69 204 PRO A N 1
ATOM 1545 C CA . PRO A 1 204 ? 7.166 -17.026 17.298 1.00 34.69 204 PRO A CA 1
ATOM 1546 C C . PRO A 1 204 ? 7.524 -18.392 16.709 1.00 34.69 204 PRO A C 1
ATOM 1548 O O . PRO A 1 204 ? 6.776 -18.957 15.912 1.00 34.69 204 PRO A O 1
ATOM 1551 N N . ILE A 1 205 ? 8.690 -18.914 17.095 1.00 34.34 205 ILE A N 1
ATOM 1552 C CA . ILE A 1 205 ? 9.056 -20.30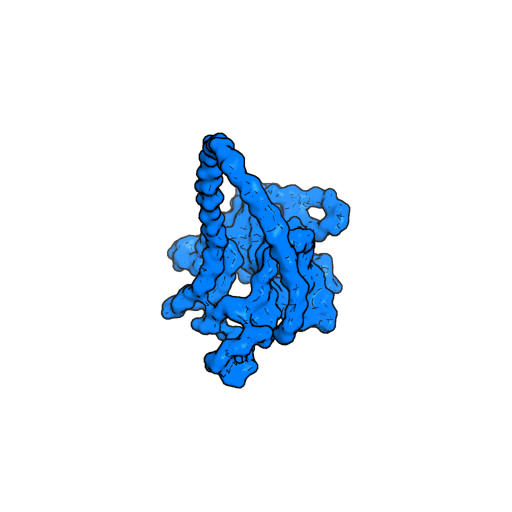6 16.853 1.00 34.34 205 ILE A CA 1
ATOM 1553 C C . ILE A 1 205 ? 7.997 -21.129 17.580 1.00 34.34 205 ILE A C 1
ATOM 1555 O O . ILE A 1 205 ? 7.974 -21.165 18.810 1.00 34.34 205 ILE A O 1
ATOM 1559 N N . THR A 1 206 ? 7.094 -21.766 16.839 1.00 38.16 206 THR A N 1
ATOM 1560 C CA . THR A 1 206 ? 6.216 -22.793 17.393 1.00 38.16 206 THR A CA 1
ATOM 1561 C C . THR A 1 206 ? 7.102 -23.967 17.792 1.00 38.16 206 THR A C 1
ATOM 1563 O O . THR A 1 206 ? 7.393 -24.850 16.983 1.00 38.16 206 THR A O 1
ATOM 1566 N N . SER A 1 207 ? 7.604 -23.956 19.026 1.00 37.22 207 SER A N 1
ATOM 1567 C CA . SER A 1 207 ? 8.218 -25.133 19.617 1.00 37.22 207 SER A CA 1
ATOM 1568 C C . SER A 1 207 ? 7.110 -26.164 19.814 1.00 37.22 207 SER A C 1
ATOM 1570 O O . SER A 1 207 ? 6.259 -26.053 20.694 1.00 37.22 207 SER A O 1
ATOM 1572 N N . ASN A 1 208 ? 7.095 -27.174 18.947 1.00 34.78 208 ASN A N 1
ATOM 1573 C CA . ASN A 1 208 ? 6.310 -28.379 19.161 1.00 34.78 208 ASN A CA 1
ATOM 1574 C C . ASN A 1 208 ? 6.853 -29.086 20.410 1.00 34.78 208 ASN A C 1
ATOM 1576 O O . ASN A 1 208 ? 7.728 -29.947 20.328 1.00 34.78 208 ASN A O 1
ATOM 1580 N N . CYS A 1 209 ? 6.323 -28.731 21.580 1.00 33.41 209 CYS A N 1
ATOM 1581 C CA . CYS A 1 209 ? 6.375 -29.580 22.762 1.00 33.41 209 CYS A CA 1
ATOM 1582 C C . CYS A 1 209 ? 5.433 -30.767 22.538 1.00 33.41 209 CYS A C 1
ATOM 1584 O O . CYS A 1 209 ? 4.324 -30.823 23.061 1.00 33.41 209 CYS A O 1
ATOM 1586 N N . THR A 1 210 ? 5.878 -31.727 21.734 1.00 36.88 210 THR A N 1
ATOM 1587 C CA . THR A 1 210 ? 5.306 -33.073 21.717 1.00 36.88 210 THR A CA 1
ATOM 1588 C C . THR A 1 210 ? 5.801 -33.790 22.970 1.00 36.88 210 THR A C 1
ATOM 1590 O O . THR A 1 210 ? 6.856 -34.419 22.962 1.00 36.88 210 THR A O 1
ATOM 1593 N N . SER A 1 211 ? 5.068 -33.673 24.078 1.00 37.31 211 SER A N 1
ATOM 1594 C CA . SER A 1 211 ? 5.198 -34.630 25.173 1.00 37.31 211 SER A CA 1
ATOM 1595 C C . SER A 1 211 ? 4.437 -35.896 24.779 1.00 37.31 211 SER A C 1
ATOM 1597 O O . SER A 1 211 ? 3.211 -35.974 24.817 1.00 37.31 211 SER A O 1
ATOM 1599 N N . THR A 1 212 ? 5.182 -36.911 24.356 1.00 35.28 212 THR A N 1
ATOM 1600 C CA . THR A 1 212 ? 4.704 -38.293 24.304 1.00 35.28 212 THR A CA 1
ATOM 1601 C C . THR A 1 212 ? 4.329 -38.732 25.717 1.00 35.28 212 THR A C 1
ATOM 1603 O O . THR A 1 212 ? 5.19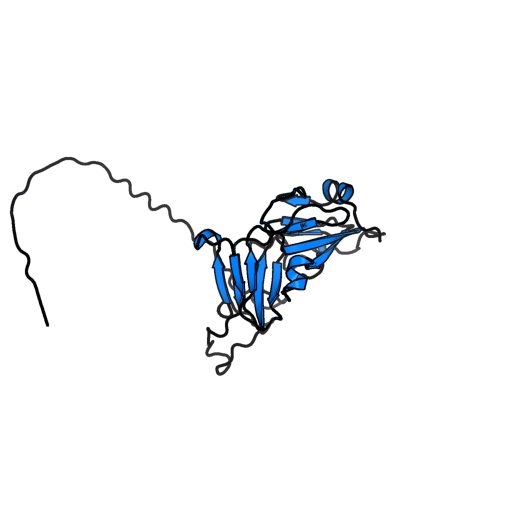4 -39.081 26.519 1.00 35.28 212 THR A O 1
ATOM 1606 N N . ALA A 1 213 ? 3.035 -38.692 26.035 1.00 34.94 213 ALA A N 1
ATOM 1607 C CA . ALA A 1 213 ? 2.482 -39.358 27.203 1.00 34.94 213 ALA A CA 1
ATOM 1608 C C . ALA A 1 213 ? 2.409 -40.864 26.911 1.00 34.94 213 ALA A C 1
ATOM 1610 O O . ALA A 1 213 ? 1.487 -41.348 26.254 1.00 34.94 213 ALA A O 1
ATOM 1611 N N . THR A 1 214 ? 3.414 -41.604 27.372 1.00 35.09 214 THR A N 1
ATOM 1612 C CA . THR A 1 214 ? 3.385 -43.066 27.396 1.00 35.09 214 THR A CA 1
ATOM 1613 C C . THR A 1 214 ? 2.359 -43.517 28.431 1.00 35.09 214 THR A C 1
ATOM 1615 O O . THR A 1 214 ? 2.475 -43.217 29.618 1.00 35.09 214 THR A O 1
ATOM 1618 N N . VAL A 1 215 ? 1.345 -44.241 27.964 1.00 37.12 215 VAL A N 1
ATOM 1619 C CA . VAL A 1 215 ? 0.361 -44.945 28.789 1.00 37.12 215 VAL A CA 1
ATOM 1620 C C . VAL A 1 215 ? 1.084 -46.030 29.593 1.00 37.12 215 VAL A C 1
ATOM 1622 O O . VAL A 1 215 ? 1.657 -46.952 29.019 1.00 37.12 215 VAL A O 1
ATOM 1625 N N . GLY A 1 216 ? 1.058 -45.912 30.922 1.00 31.20 216 GLY A N 1
ATOM 1626 C CA . GLY A 1 216 ? 1.593 -46.890 31.867 1.00 31.20 216 GLY A CA 1
ATOM 1627 C C . GLY A 1 216 ? 0.595 -47.134 32.997 1.00 31.20 216 GLY A C 1
ATOM 1628 O O . GLY A 1 216 ? 0.166 -46.210 33.681 1.00 31.20 216 GLY A O 1
ATOM 1629 N N . SER A 1 217 ? 0.186 -48.387 33.130 1.00 32.62 217 SER A N 1
ATOM 1630 C CA . SER A 1 217 ? -0.876 -48.927 33.976 1.00 32.62 217 SER A CA 1
ATOM 1631 C C . SER A 1 217 ? -0.609 -48.898 35.491 1.00 32.62 217 SER A C 1
ATOM 1633 O O . SER A 1 217 ? 0.468 -49.273 35.934 1.00 32.62 217 SER A O 1
ATOM 1635 N N . ALA A 1 218 ? -1.669 -48.567 36.239 1.00 34.69 218 ALA A N 1
ATOM 1636 C CA . ALA A 1 218 ? -2.133 -49.101 37.532 1.00 34.69 218 ALA A CA 1
ATOM 1637 C C . ALA A 1 218 ? -1.138 -49.445 38.668 1.00 34.69 218 ALA A C 1
ATOM 1639 O O . ALA A 1 218 ? -0.435 -50.445 38.601 1.00 34.69 218 ALA A O 1
ATOM 1640 N N . SER A 1 219 ? -1.318 -48.779 39.821 1.00 32.19 219 SER A N 1
ATOM 1641 C CA . SER A 1 219 ? -1.564 -49.457 41.112 1.00 32.19 219 SER A CA 1
ATOM 1642 C C . SER A 1 219 ? -2.092 -48.492 42.191 1.00 32.19 219 SER A C 1
ATOM 1644 O O . SER A 1 219 ? -1.436 -47.522 42.553 1.00 32.19 219 SER A O 1
ATOM 1646 N N . SER A 1 220 ? -3.294 -48.810 42.677 1.00 35.72 220 SER A N 1
ATOM 1647 C CA . SER A 1 220 ? -3.915 -48.554 43.992 1.00 35.72 220 SER A CA 1
ATOM 1648 C C . SER A 1 220 ? -3.124 -47.836 45.103 1.00 35.72 220 SER A C 1
ATOM 1650 O O . SER A 1 220 ? -2.042 -48.274 45.486 1.00 35.72 220 SER A O 1
ATOM 1652 N N . GLY A 1 221 ? -3.777 -46.867 45.759 1.00 29.98 221 GLY A N 1
ATOM 1653 C CA . GLY A 1 221 ? -3.345 -46.281 47.034 1.00 29.98 221 GLY A CA 1
ATOM 1654 C C . GLY A 1 221 ? -4.380 -45.311 47.611 1.00 29.98 221 GLY A C 1
ATOM 1655 O O . GLY A 1 221 ? -4.580 -44.230 47.082 1.00 29.98 221 GLY A O 1
ATOM 1656 N N . CYS A 1 222 ? -5.067 -45.754 48.660 1.00 30.58 222 CYS A N 1
ATOM 1657 C CA . CYS A 1 222 ? -6.192 -45.133 49.363 1.00 30.58 222 CYS A CA 1
ATOM 1658 C C . CYS A 1 222 ? -5.843 -43.860 50.185 1.00 30.58 222 CYS A C 1
ATOM 1660 O O . CYS A 1 222 ? -4.676 -43.607 50.463 1.00 30.58 222 CYS A O 1
ATOM 1662 N N . CYS A 1 223 ? -6.901 -43.201 50.692 1.00 30.77 223 CYS A N 1
ATOM 1663 C CA . CYS A 1 223 ? -6.984 -42.254 51.831 1.00 30.77 223 CYS A CA 1
ATOM 1664 C C . CYS A 1 223 ? -6.787 -40.754 51.522 1.00 30.77 223 CYS A C 1
ATOM 1666 O O . CYS A 1 223 ? -5.699 -40.304 51.203 1.00 30.77 223 CYS A O 1
ATOM 1668 N N . GLN A 1 224 ? -7.857 -39.951 51.451 1.00 33.47 224 GLN A N 1
ATOM 1669 C CA . GLN A 1 224 ? -8.688 -39.358 52.527 1.00 33.47 224 GLN A CA 1
ATOM 1670 C C . GLN A 1 224 ? -8.247 -37.936 52.940 1.00 33.47 224 GLN A C 1
ATOM 1672 O O . GLN A 1 224 ? -7.148 -37.727 53.427 1.00 33.47 224 GLN A O 1
ATOM 1677 N N . HIS A 1 225 ? -9.202 -37.004 52.803 1.00 33.06 225 HIS A N 1
ATOM 1678 C CA . HIS A 1 225 ? -9.480 -35.835 53.653 1.00 33.06 225 HIS A CA 1
ATOM 1679 C C . HIS A 1 225 ? -8.339 -34.889 54.093 1.00 33.06 225 HIS A C 1
ATOM 1681 O O . HIS A 1 225 ? -7.578 -35.203 54.999 1.00 33.06 225 HIS A O 1
ATOM 1687 N N . ARG A 1 226 ? -8.414 -33.620 53.659 1.00 34.31 226 ARG A N 1
ATOM 1688 C CA . ARG A 1 226 ? -8.874 -32.461 54.472 1.00 34.31 226 ARG A CA 1
ATOM 1689 C C . ARG A 1 226 ? -8.582 -31.141 53.745 1.00 34.31 226 ARG A C 1
ATOM 1691 O O . ARG A 1 226 ? -7.441 -30.827 53.441 1.00 34.31 226 ARG A O 1
ATOM 1698 N N . THR A 1 227 ? -9.622 -30.338 53.549 1.00 41.25 227 THR A N 1
ATOM 1699 C CA . THR A 1 227 ? -9.529 -28.869 53.502 1.00 41.25 227 THR A CA 1
ATOM 1700 C C . THR A 1 227 ? -9.084 -28.334 54.868 1.00 41.25 227 THR A C 1
ATOM 1702 O O . THR A 1 227 ? -9.419 -28.939 55.892 1.00 41.25 227 THR A O 1
ATOM 1705 N N . PRO A 1 228 ? -8.441 -27.157 54.913 1.00 46.38 228 PRO A N 1
ATOM 1706 C CA . PRO A 1 228 ? -9.141 -26.060 55.572 1.00 46.38 228 PRO A CA 1
ATOM 1707 C C . PRO A 1 228 ? -8.997 -24.687 54.900 1.00 46.38 228 PRO A C 1
ATOM 1709 O O . PRO A 1 228 ? -8.114 -24.404 54.099 1.00 46.38 228 PRO A O 1
ATOM 1712 N N . VAL A 1 229 ? -9.971 -23.876 55.289 1.00 41.25 229 VAL A N 1
ATOM 1713 C CA . VAL A 1 229 ? -10.290 -22.483 54.993 1.00 41.25 229 VAL A CA 1
ATOM 1714 C C . VAL A 1 229 ? -9.345 -21.522 55.732 1.00 41.25 229 VAL A C 1
ATOM 1716 O O . VAL A 1 229 ? -9.002 -21.790 56.877 1.00 41.25 229 VAL A O 1
ATOM 1719 N N . GLY A 1 230 ? -9.065 -20.360 55.127 1.00 35.91 230 GLY A N 1
ATOM 1720 C CA . GLY A 1 230 ? -9.218 -19.062 55.809 1.00 35.91 230 GLY A CA 1
ATOM 1721 C C . GLY A 1 230 ? -8.008 -18.367 56.450 1.00 35.91 230 GLY A C 1
ATOM 1722 O O . GLY A 1 230 ? -7.453 -18.845 57.428 1.00 35.91 230 GLY A O 1
ATOM 1723 N N . THR A 1 231 ? -7.776 -17.143 55.951 1.00 39.72 231 THR A N 1
ATOM 1724 C CA . THR A 1 231 ? -7.427 -15.884 56.656 1.00 39.72 231 THR A CA 1
ATOM 1725 C C . THR A 1 231 ? -6.135 -15.789 57.477 1.00 39.72 231 THR A C 1
ATOM 1727 O O . THR A 1 231 ? -6.063 -16.304 58.589 1.00 39.72 231 THR A O 1
ATOM 1730 N N . HIS A 1 232 ? -5.198 -14.962 57.001 1.00 41.38 232 HIS A N 1
ATOM 1731 C CA . HIS A 1 232 ? -4.984 -13.585 57.480 1.00 41.38 232 HIS A CA 1
ATOM 1732 C C . HIS A 1 232 ? -4.327 -12.736 56.387 1.00 41.38 232 HIS A C 1
ATOM 1734 O O . HIS A 1 232 ? -3.623 -13.331 55.541 1.00 41.38 232 HIS A O 1
#

Nearest PDB structures (foldseek):
  4dhk-assembly1_A  TM=8.890E-01  e=3.166E-20  Burkholderia thailandensis E264
  3km3-assembly1_A  TM=9.185E-01  e=4.779E-19  Anaplasma phagocytophilum str. HZ
  4dhk-assembly2_B  TM=8.742E-01  e=3.611E-18  Burkholderia thailandensis E264
  3km3-assembly1_B  TM=8.991E-01  e=1.880E-17  Anaplasma phagocytophilum str. HZ
  8y1w-assembly1_A  TM=9.482E-01  e=1.085E-12  Thermococcus pacificus

Secondary structure (DSSP, 8-state):
-P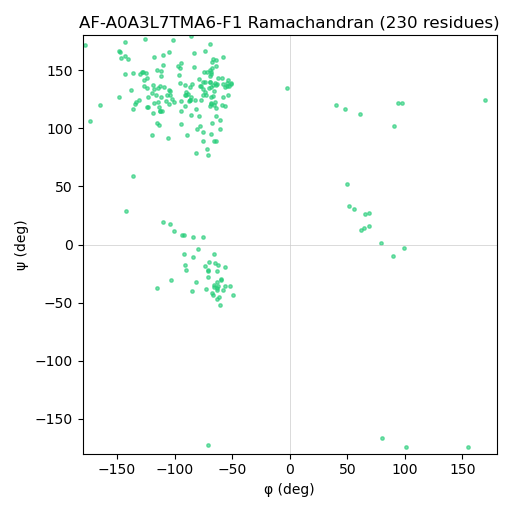BPPHHHHHHH-EEES--B----TTS---EEETTEEEEEEEEEEEEE-S----GGGTTS----TTS--GGGEEEEEHHHHT-SEEEEPTT-EEEEEEEEEEE--TTEEEEEEE-HHHHTTTEEEE---B-TT-EEEEEEEEEE-SSS-EEEETTSEEEEEEEEE-SS--SS-TTTTT-TTTT--SSPPP--TTSPPPPP-PPP----------------------------

pLDDT: mean 83.9, std 21.9, range [29.98, 98.56]

Mean predicted aligned error: 10.18 Å

Sequence (232 aa):
MPVLSDTQIRELVHIEPFAANEKRPGAVSFGVSSYGYDVRVGTKFKVFTNATLTIASGGTAVVDPKNFTNDLFLTIDTALTGRDHIIIPPNSFALAETVETIHVPRDILAICVGKSTYARCGIIVNVTPLEPEWRGKVTIEISNTTPLPAKIYANEGIAQMIFLKADRVCATSYADKNGKYQDQVGLTLPMVDGLPVPAQETAPITSNCTSTATVGSASSGCCQHRTPVGTH

Solvent-accessible surface area (backbone atoms only — not comparable to full-atom values): 13668 Å² total; per-residue (Å²): 113,56,69,38,40,42,69,50,41,71,73,64,44,51,48,45,76,73,46,71,61,59,93,52,91,95,56,54,70,36,18,48,38,73,54,30,35,26,42,25,30,32,48,52,34,36,33,60,48,89,83,46,63,50,80,89,52,82,69,49,74,71,95,38,73,88,69,53,64,75,66,48,39,49,78,45,46,25,77,80,68,74,41,63,50,52,76,43,50,45,69,32,39,32,40,30,23,33,60,35,31,40,42,36,42,61,44,28,38,36,42,55,43,55,32,71,74,46,46,76,67,40,33,46,50,50,46,80,67,43,44,20,44,32,34,29,49,48,66,36,39,42,35,30,74,31,95,51,71,42,79,49,55,42,74,24,30,55,32,32,37,34,41,37,36,52,93,61,68,63,94,71,42,33,55,78,65,65,41,90,69,52,66,43,83,65,82,72,75,77,77,46,91,96,53,86,73,59,84,72,85,73,76,82,78,81,75,81,80,76,77,82,80,76,90,76,86,86,81,91,83,84,86,82,89,80,88,87,83,85,90,134

Radius of gyration: 24.13 Å; Cα contacts (8 Å, |Δi|>4): 462; chains: 1; bounding box: 46×64×81 Å